Protein AF-A0A3D8GWU2-F1 (afdb_monomer_lite)

Structure (mmCIF, N/CA/C/O backbone):
data_AF-A0A3D8GWU2-F1
#
_entry.id   AF-A0A3D8GWU2-F1
#
loop_
_atom_site.group_PDB
_atom_site.id
_atom_site.type_symbol
_atom_site.label_atom_id
_atom_site.label_alt_id
_atom_site.label_comp_id
_atom_site.label_asym_id
_atom_site.label_entity_id
_atom_site.label_seq_id
_atom_site.pdbx_PDB_ins_code
_atom_site.Cartn_x
_atom_site.Cartn_y
_atom_site.Cartn_z
_atom_site.occupancy
_atom_site.B_iso_or_equiv
_atom_site.auth_seq_id
_atom_site.auth_comp_id
_atom_site.auth_asym_id
_atom_site.auth_atom_id
_atom_site.pdbx_PDB_model_num
ATOM 1 N N . MET A 1 1 ? 9.905 19.200 -26.316 1.00 77.62 1 MET A N 1
ATOM 2 C CA . MET A 1 1 ? 11.322 19.612 -26.208 1.00 77.62 1 MET A CA 1
ATOM 3 C C . MET A 1 1 ? 12.103 18.424 -25.656 1.00 77.62 1 MET A C 1
ATOM 5 O O . MET A 1 1 ? 11.507 17.357 -25.523 1.00 77.62 1 MET A O 1
ATOM 9 N N . SER A 1 2 ? 13.412 18.545 -25.422 1.00 86.75 2 SER A N 1
ATOM 10 C CA . SER A 1 2 ? 14.196 17.391 -24.954 1.00 86.75 2 SER A CA 1
ATOM 11 C C . SER A 1 2 ? 13.926 17.074 -23.483 1.00 86.75 2 SER A C 1
ATOM 13 O O . SER A 1 2 ? 13.485 17.941 -22.719 1.00 86.75 2 SER A O 1
ATOM 15 N N . ILE A 1 3 ? 14.259 15.858 -23.049 1.00 84.75 3 ILE A N 1
ATOM 16 C CA . ILE A 1 3 ? 14.181 15.481 -21.636 1.00 84.75 3 ILE A CA 1
ATOM 17 C C . ILE A 1 3 ? 15.028 16.395 -20.746 1.00 84.75 3 ILE A C 1
ATOM 19 O O . ILE A 1 3 ? 14.628 16.706 -19.631 1.00 84.75 3 ILE A O 1
ATOM 23 N N . ASN A 1 4 ? 16.151 16.914 -21.249 1.00 84.75 4 ASN A N 1
ATOM 24 C CA . ASN A 1 4 ? 17.005 17.845 -20.506 1.00 84.75 4 ASN A CA 1
ATOM 25 C C . ASN A 1 4 ? 16.318 19.188 -20.197 1.00 84.75 4 ASN A C 1
ATOM 27 O O . ASN A 1 4 ? 16.742 19.887 -19.280 1.00 84.75 4 ASN A O 1
ATOM 31 N N . GLU A 1 5 ? 15.291 19.566 -20.962 1.00 88.56 5 GLU A N 1
ATOM 32 C CA . GLU A 1 5 ? 14.595 20.851 -20.827 1.00 88.56 5 GLU A CA 1
ATOM 33 C C . GLU A 1 5 ? 13.257 20.707 -20.092 1.00 88.56 5 GLU A C 1
ATOM 35 O O . GLU A 1 5 ? 12.934 21.526 -19.234 1.00 88.56 5 GLU A O 1
ATOM 40 N N . GLU A 1 6 ? 12.484 19.663 -20.405 1.00 90.88 6 GLU A N 1
ATOM 41 C CA . GLU A 1 6 ? 11.134 19.436 -19.856 1.00 90.88 6 GLU A CA 1
ATOM 42 C C . GLU A 1 6 ? 11.083 18.320 -18.796 1.00 90.88 6 GLU A C 1
ATOM 44 O O . GLU A 1 6 ? 10.042 18.088 -18.175 1.00 90.88 6 GLU A O 1
ATOM 49 N N . GLY A 1 7 ? 12.190 17.610 -18.567 1.00 86.88 7 GLY A N 1
ATOM 50 C CA . GLY A 1 7 ? 12.254 16.474 -17.652 1.00 86.88 7 GLY A CA 1
ATOM 51 C C . GLY A 1 7 ? 11.247 15.381 -18.017 1.00 86.88 7 GLY A C 1
ATOM 52 O O . GLY A 1 7 ? 11.022 15.062 -19.188 1.00 86.88 7 GLY A O 1
ATOM 53 N N . TYR A 1 8 ? 10.584 14.844 -16.991 1.00 86.38 8 TYR A N 1
ATOM 54 C CA . TYR A 1 8 ? 9.542 13.815 -17.116 1.00 86.38 8 TYR A CA 1
ATOM 55 C C . TYR A 1 8 ? 8.281 14.276 -17.867 1.00 86.38 8 TYR A C 1
ATOM 57 O O . TYR A 1 8 ? 7.402 13.455 -18.128 1.00 86.38 8 TYR A O 1
ATOM 65 N N . LEU A 1 9 ? 8.165 15.568 -18.195 1.00 89.88 9 LEU A N 1
ATOM 66 C CA . LEU A 1 9 ? 7.055 16.111 -18.982 1.00 89.88 9 LEU A CA 1
ATOM 67 C C . LEU A 1 9 ? 7.344 16.132 -20.492 1.00 89.88 9 LEU A C 1
ATOM 69 O O . LEU A 1 9 ? 6.453 16.475 -21.265 1.00 89.88 9 LEU A O 1
ATOM 73 N N . SER A 1 10 ? 8.562 15.777 -20.912 1.00 91.06 10 SER A N 1
ATOM 74 C CA . SER A 1 10 ? 8.943 15.718 -22.327 1.00 91.06 10 SER A CA 1
ATOM 75 C C . SER A 1 10 ? 8.244 14.579 -23.081 1.00 91.06 10 SER A C 1
ATOM 77 O O . SER A 1 10 ? 7.886 13.546 -22.513 1.00 91.06 10 SER A O 1
ATOM 79 N N . GLU A 1 11 ? 8.105 14.727 -24.401 1.00 91.81 11 GLU A N 1
ATOM 80 C CA . GLU A 1 11 ? 7.570 13.663 -25.265 1.00 91.81 11 GLU A CA 1
ATOM 81 C C . GLU A 1 11 ? 8.493 12.437 -25.341 1.00 91.81 11 GLU A C 1
ATOM 83 O O . GLU A 1 11 ? 8.004 11.322 -25.523 1.00 91.81 11 GLU A O 1
ATOM 88 N N . GLU A 1 12 ? 9.806 12.628 -25.150 1.00 89.19 12 GLU A N 1
ATOM 89 C CA . GLU A 1 12 ? 10.810 11.552 -25.081 1.00 89.19 12 GLU A CA 1
ATOM 90 C C . GLU A 1 12 ? 10.474 10.536 -23.978 1.00 89.19 12 GLU A C 1
ATOM 92 O O . GLU A 1 12 ? 10.720 9.337 -24.124 1.00 89.19 12 GLU A O 1
ATOM 97 N N . MET A 1 13 ? 9.808 10.990 -22.912 1.00 89.69 13 MET A N 1
ATOM 98 C CA . MET A 1 13 ? 9.379 10.143 -21.805 1.00 89.69 13 MET A CA 1
ATOM 99 C C . MET A 1 13 ? 8.338 9.089 -22.219 1.00 89.69 13 MET A C 1
ATOM 101 O O . MET A 1 13 ? 8.224 8.048 -21.573 1.00 89.69 13 MET A O 1
ATOM 105 N N . ASN A 1 14 ? 7.605 9.308 -23.317 1.00 91.25 14 ASN A N 1
ATOM 106 C CA . ASN A 1 14 ? 6.648 8.327 -23.830 1.00 91.25 14 ASN A CA 1
ATOM 107 C C . ASN A 1 14 ? 7.339 7.087 -24.411 1.00 91.25 14 ASN A C 1
ATOM 109 O O . ASN A 1 14 ? 6.804 5.987 -24.294 1.00 91.25 14 ASN A O 1
ATOM 113 N N . GLU A 1 15 ? 8.500 7.245 -25.052 1.00 90.25 15 GLU A N 1
ATOM 114 C CA . GLU A 1 15 ? 9.244 6.102 -25.601 1.00 90.25 15 GLU A CA 1
ATOM 115 C C . GLU A 1 15 ? 9.880 5.278 -24.484 1.00 90.25 15 GLU A C 1
ATOM 117 O O . GLU A 1 15 ? 9.794 4.053 -24.490 1.00 90.25 15 GLU A O 1
ATOM 122 N N . ILE A 1 16 ? 10.407 5.948 -23.463 1.00 88.56 16 ILE A N 1
ATOM 123 C CA . ILE A 1 16 ? 10.988 5.282 -22.296 1.00 88.56 16 ILE A CA 1
ATOM 124 C C . ILE A 1 16 ? 9.914 4.539 -21.493 1.00 88.56 16 ILE A C 1
ATOM 126 O O . ILE A 1 16 ? 10.130 3.412 -21.054 1.00 88.56 16 ILE A O 1
ATOM 130 N N . GLU A 1 17 ? 8.724 5.125 -21.333 1.00 92.25 17 GLU A N 1
ATOM 131 C CA . GLU A 1 17 ? 7.598 4.420 -20.714 1.00 92.25 17 GLU A CA 1
ATOM 132 C C . GLU A 1 17 ? 7.227 3.150 -21.496 1.00 92.25 17 GLU A C 1
ATOM 134 O O . GLU A 1 17 ? 6.975 2.105 -20.893 1.00 92.25 17 GLU A O 1
ATOM 139 N N . LYS A 1 18 ? 7.234 3.195 -22.835 1.00 93.38 18 LYS A N 1
ATOM 140 C CA . LYS A 1 18 ? 6.994 1.998 -23.658 1.00 93.38 18 LYS A CA 1
ATOM 141 C C . LYS A 1 18 ? 8.070 0.936 -23.450 1.00 93.38 18 LYS A C 1
ATOM 143 O O . LYS A 1 18 ? 7.711 -0.234 -23.367 1.00 93.38 18 LYS A O 1
ATOM 148 N N . GLU A 1 19 ? 9.339 1.326 -23.366 1.00 91.88 19 GLU A N 1
ATOM 149 C CA . GLU A 1 19 ? 10.462 0.415 -23.113 1.00 91.88 19 GLU A CA 1
ATOM 150 C C . GLU A 1 19 ? 10.317 -0.273 -21.750 1.00 91.88 19 GLU A C 1
ATOM 152 O O . GLU A 1 19 ? 10.273 -1.498 -21.685 1.00 91.88 19 GLU A O 1
ATOM 157 N N . ILE A 1 20 ? 10.070 0.490 -20.678 1.00 92.44 20 ILE A N 1
ATOM 158 C CA . ILE A 1 20 ? 9.830 -0.070 -19.337 1.00 92.44 20 ILE A CA 1
ATOM 159 C C . ILE A 1 20 ? 8.662 -1.056 -19.348 1.00 92.44 20 ILE A C 1
ATOM 161 O O . ILE A 1 20 ? 8.763 -2.153 -18.790 1.00 92.44 20 ILE A O 1
ATOM 165 N N . LEU A 1 21 ? 7.542 -0.672 -19.969 1.00 94.25 21 LEU A N 1
ATOM 166 C CA . LEU A 1 21 ? 6.359 -1.524 -20.077 1.00 94.25 21 LEU A CA 1
ATOM 167 C C . LEU A 1 21 ? 6.633 -2.787 -20.901 1.00 94.25 21 LEU A C 1
ATOM 169 O O . LEU A 1 21 ? 6.047 -3.828 -20.607 1.00 94.25 21 LEU A O 1
ATOM 173 N N . HIS A 1 22 ? 7.479 -2.698 -21.927 1.00 94.38 22 HIS A N 1
ATOM 174 C CA . HIS A 1 22 ? 7.865 -3.826 -22.765 1.00 94.38 22 HIS A CA 1
ATOM 175 C C . HIS A 1 22 ? 8.753 -4.806 -21.998 1.00 94.38 22 HIS A C 1
ATOM 177 O O . HIS A 1 22 ? 8.413 -5.985 -21.896 1.00 94.38 22 HIS A O 1
ATOM 183 N N . ASP A 1 23 ? 9.826 -4.312 -21.387 1.00 92.62 23 ASP A N 1
ATOM 184 C CA . ASP A 1 23 ? 10.815 -5.133 -20.686 1.00 92.62 23 ASP A CA 1
ATOM 185 C C . ASP A 1 23 ? 10.216 -5.816 -19.451 1.00 92.62 23 ASP A C 1
ATOM 187 O O . ASP A 1 23 ? 10.541 -6.956 -19.122 1.00 92.62 23 ASP A O 1
ATOM 191 N N . ASN A 1 24 ? 9.250 -5.155 -18.807 1.00 93.38 24 ASN A N 1
ATOM 192 C CA . ASN A 1 24 ? 8.595 -5.627 -17.588 1.00 93.38 24 ASN A CA 1
ATOM 193 C C . ASN A 1 24 ? 7.150 -6.083 -17.835 1.00 93.38 24 ASN A C 1
ATOM 195 O O . ASN A 1 24 ? 6.328 -6.106 -16.911 1.00 93.38 24 ASN A O 1
ATOM 199 N N . TYR A 1 25 ? 6.823 -6.452 -19.079 1.00 95.88 25 TYR A N 1
ATOM 200 C CA . TYR A 1 25 ? 5.454 -6.727 -19.527 1.00 95.88 25 TYR A CA 1
ATOM 201 C C . TYR A 1 25 ? 4.693 -7.679 -18.596 1.00 95.88 25 TYR A C 1
ATOM 203 O O . TYR A 1 25 ? 3.518 -7.444 -18.320 1.00 95.88 25 TYR A O 1
ATOM 211 N N . LYS A 1 26 ? 5.350 -8.728 -18.083 1.00 96.69 26 LYS A N 1
ATOM 212 C CA . LYS A 1 26 ? 4.707 -9.745 -17.236 1.00 96.69 26 LYS A CA 1
ATOM 213 C C . LYS A 1 26 ? 4.132 -9.127 -15.958 1.00 96.69 26 LYS A C 1
ATOM 215 O O . LYS A 1 26 ? 2.953 -9.309 -15.666 1.00 96.69 26 LYS A O 1
ATOM 220 N N . TYR A 1 27 ? 4.921 -8.311 -15.257 1.00 97.00 27 TYR A N 1
ATOM 221 C CA . TYR A 1 27 ? 4.485 -7.606 -14.051 1.00 97.00 27 TYR A CA 1
ATOM 222 C C . TYR A 1 27 ? 3.345 -6.625 -14.344 1.00 97.00 27 TYR A C 1
ATOM 224 O O . TYR A 1 27 ? 2.321 -6.626 -13.658 1.00 97.00 27 TYR A O 1
ATOM 232 N N . PHE A 1 28 ? 3.482 -5.814 -15.395 1.00 97.88 28 PHE A N 1
ATOM 233 C CA . PHE A 1 28 ? 2.455 -4.839 -15.768 1.00 97.88 28 PHE A CA 1
ATOM 234 C C . PHE A 1 28 ? 1.162 -5.493 -16.281 1.00 97.88 28 PHE A C 1
ATOM 236 O O . PHE A 1 28 ? 0.076 -4.942 -16.090 1.00 97.88 28 PHE A O 1
ATOM 243 N N . ASN A 1 29 ? 1.242 -6.678 -16.888 1.00 98.19 29 ASN A N 1
ATOM 244 C CA . ASN A 1 29 ? 0.077 -7.449 -17.310 1.00 98.19 29 ASN A CA 1
ATOM 245 C C . ASN A 1 29 ? -0.732 -7.960 -16.108 1.00 98.19 29 ASN A C 1
ATOM 247 O O . ASN A 1 29 ? -1.948 -7.751 -16.058 1.00 98.19 29 ASN A O 1
ATOM 251 N N . ILE A 1 30 ? -0.062 -8.552 -15.111 1.00 98.44 30 ILE A N 1
ATOM 252 C CA . ILE A 1 30 ? -0.693 -8.948 -13.840 1.00 98.44 30 ILE A CA 1
ATOM 253 C C . ILE A 1 30 ? -1.305 -7.712 -13.167 1.00 98.44 30 ILE A C 1
ATOM 255 O O . ILE A 1 30 ? -2.470 -7.741 -12.766 1.00 98.44 30 ILE A O 1
ATOM 259 N N . ALA A 1 31 ? -0.573 -6.591 -13.133 1.00 98.50 31 ALA A N 1
ATOM 260 C CA . ALA A 1 31 ? -1.052 -5.341 -12.551 1.00 98.50 31 ALA A CA 1
ATOM 261 C C . ALA A 1 31 ? -2.363 -4.859 -13.190 1.00 98.50 31 ALA A C 1
ATOM 263 O O . ALA A 1 31 ? -3.319 -4.530 -12.489 1.00 98.50 31 ALA A O 1
ATOM 264 N N . ARG A 1 32 ? -2.453 -4.858 -14.525 1.00 98.50 32 ARG A N 1
ATOM 265 C CA . ARG A 1 32 ? -3.675 -4.451 -15.237 1.00 98.50 32 ARG A CA 1
ATOM 266 C C . ARG A 1 32 ? -4.858 -5.356 -14.910 1.00 98.50 32 ARG A C 1
ATOM 268 O O . ARG A 1 32 ? -5.958 -4.853 -14.688 1.00 98.50 32 ARG A O 1
ATOM 275 N N . ARG A 1 33 ? -4.641 -6.672 -14.851 1.00 98.38 33 ARG A N 1
ATOM 276 C CA . ARG A 1 33 ? -5.685 -7.649 -14.501 1.00 98.38 33 ARG A CA 1
ATOM 277 C C . ARG A 1 33 ? -6.173 -7.460 -13.065 1.00 98.38 33 ARG A C 1
ATOM 279 O O . ARG A 1 33 ? -7.382 -7.408 -12.850 1.00 98.38 33 ARG A O 1
ATOM 286 N N . LEU A 1 34 ? -5.258 -7.270 -12.112 1.00 98.06 34 LEU A N 1
ATOM 287 C CA . LEU A 1 34 ? -5.598 -6.950 -10.721 1.00 98.06 34 LEU A CA 1
ATOM 288 C C . LEU A 1 34 ? -6.326 -5.613 -10.597 1.00 98.06 34 LEU A C 1
ATOM 290 O O . LEU A 1 34 ? -7.276 -5.515 -9.828 1.00 98.06 34 LEU A O 1
ATOM 294 N N . ASN A 1 35 ? -5.944 -4.602 -11.379 1.00 98.19 35 ASN A N 1
ATOM 295 C CA . ASN A 1 35 ? -6.627 -3.311 -11.361 1.00 98.19 35 ASN A CA 1
ATOM 296 C C . ASN A 1 35 ? -8.083 -3.431 -11.832 1.00 98.19 35 ASN A C 1
ATOM 298 O O . ASN A 1 35 ? -8.994 -2.909 -11.189 1.00 98.19 35 ASN A O 1
ATOM 302 N N . ILE A 1 36 ? -8.313 -4.157 -12.932 1.00 98.06 36 ILE A N 1
ATOM 303 C CA . ILE A 1 36 ? -9.664 -4.441 -13.436 1.00 98.06 36 ILE A CA 1
ATOM 304 C C . ILE A 1 36 ? -10.470 -5.194 -12.375 1.00 98.06 36 ILE A C 1
ATOM 306 O O . ILE A 1 36 ? -11.603 -4.809 -12.081 1.00 98.06 36 ILE A O 1
ATOM 310 N N . LEU A 1 37 ? -9.880 -6.231 -11.771 1.00 97.62 37 LEU A N 1
ATOM 311 C CA . LEU A 1 37 ? -10.523 -7.005 -10.717 1.00 97.62 37 LEU A CA 1
ATOM 312 C C . LEU A 1 37 ? -10.889 -6.117 -9.523 1.00 97.62 37 LEU A C 1
ATOM 314 O O . LEU A 1 37 ? -12.069 -6.021 -9.194 1.00 97.62 37 LEU A O 1
ATOM 318 N N . GLY A 1 38 ? -9.932 -5.404 -8.932 1.00 97.12 38 GLY A N 1
ATOM 319 C CA . GLY A 1 38 ? -10.167 -4.568 -7.755 1.00 97.12 38 GLY A CA 1
ATOM 320 C C . GLY A 1 38 ? -11.201 -3.466 -7.992 1.00 97.12 38 GLY A C 1
ATOM 321 O O . GLY A 1 38 ? -12.093 -3.248 -7.168 1.00 97.12 38 GLY A O 1
ATOM 322 N N . HIS A 1 39 ? -11.176 -2.823 -9.163 1.00 96.69 39 HIS A N 1
ATOM 323 C CA . HIS A 1 39 ? -12.209 -1.854 -9.534 1.00 96.69 39 HIS A CA 1
ATOM 324 C C . HIS A 1 39 ? -13.570 -2.474 -9.854 1.00 96.69 39 HIS A C 1
ATOM 326 O O . HIS A 1 39 ? -14.574 -1.770 -9.746 1.00 96.69 39 HI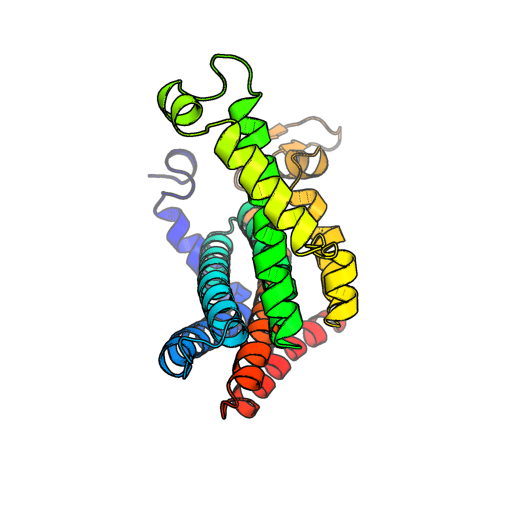S A O 1
ATOM 332 N N . SER A 1 40 ? -13.635 -3.750 -10.226 1.00 96.75 40 SER A N 1
ATOM 333 C CA . SER A 1 40 ? -14.910 -4.461 -10.334 1.00 96.75 40 SER A CA 1
ATOM 334 C C . SER A 1 40 ? -15.463 -4.837 -8.955 1.00 96.75 40 SER A C 1
ATOM 336 O O . SER A 1 40 ? -16.663 -4.695 -8.724 1.00 96.75 40 SER A O 1
ATOM 338 N N . LEU A 1 41 ? -14.594 -5.233 -8.015 1.00 95.56 41 LEU A N 1
ATOM 339 C CA . LEU A 1 41 ? -14.978 -5.683 -6.676 1.00 95.56 41 LEU A CA 1
ATOM 340 C C . LEU A 1 41 ? -15.619 -4.573 -5.848 1.00 95.56 41 LEU A C 1
ATOM 342 O O . LEU A 1 41 ? -16.624 -4.837 -5.199 1.00 95.56 41 LEU A O 1
ATOM 346 N N . LYS A 1 42 ? -15.133 -3.324 -5.924 1.00 91.25 42 LYS A N 1
ATOM 347 C CA . LYS A 1 42 ? -15.718 -2.198 -5.159 1.00 91.25 42 LYS A CA 1
ATOM 348 C C . LYS A 1 42 ? -17.219 -1.981 -5.408 1.00 91.25 42 LYS A C 1
ATOM 350 O O . LYS A 1 42 ? -17.894 -1.428 -4.551 1.00 91.25 42 LYS A O 1
ATOM 355 N N . PHE A 1 43 ? -17.740 -2.399 -6.566 1.00 93.31 43 PHE A N 1
ATOM 356 C CA . PHE A 1 43 ? -19.169 -2.312 -6.899 1.00 93.31 43 PHE A CA 1
ATOM 357 C C . PHE A 1 43 ? -19.970 -3.553 -6.485 1.00 93.31 43 PHE A C 1
ATOM 359 O O . PHE A 1 43 ? -21.192 -3.559 -6.605 1.00 93.31 43 PHE A O 1
ATOM 366 N N . LYS A 1 44 ? -19.286 -4.607 -6.036 1.00 95.88 44 LYS A N 1
ATOM 367 C CA . LYS A 1 44 ? -19.865 -5.877 -5.590 1.00 95.88 44 LYS A CA 1
ATOM 368 C C . LYS A 1 44 ? -19.872 -6.031 -4.069 1.00 95.88 44 LYS A C 1
ATOM 370 O O . LYS A 1 44 ? -20.474 -6.977 -3.579 1.00 95.88 44 LYS A O 1
ATOM 375 N N . LEU A 1 45 ? -19.222 -5.124 -3.336 1.00 95.94 45 LEU A N 1
ATOM 376 C CA . LEU A 1 45 ? -19.215 -5.141 -1.874 1.00 95.94 45 LEU A CA 1
ATOM 377 C C . LEU A 1 45 ? -20.617 -4.799 -1.355 1.00 95.94 45 LEU A C 1
ATOM 379 O O . LEU A 1 45 ? -21.102 -3.683 -1.555 1.00 95.94 45 LEU A O 1
ATOM 383 N N . ASN A 1 46 ? -21.263 -5.752 -0.688 1.00 96.38 46 ASN A N 1
ATOM 384 C CA . ASN A 1 46 ? -22.524 -5.516 0.006 1.00 96.38 46 ASN A CA 1
ATOM 385 C C . ASN A 1 46 ? -22.237 -4.951 1.405 1.00 96.38 46 ASN A C 1
ATOM 387 O O . ASN A 1 46 ? -22.135 -5.709 2.358 1.00 96.38 46 ASN A O 1
ATOM 391 N N . ILE A 1 47 ? -22.048 -3.631 1.497 1.00 97.38 47 ILE A N 1
ATOM 392 C CA . ILE A 1 47 ? -21.652 -2.951 2.740 1.00 97.38 47 ILE A CA 1
ATOM 393 C C . ILE A 1 47 ? -22.888 -2.583 3.569 1.00 97.38 47 ILE A C 1
ATOM 395 O O . ILE A 1 47 ? -23.714 -1.760 3.158 1.00 97.38 47 ILE A O 1
ATOM 399 N N . HIS A 1 48 ? -22.977 -3.125 4.775 1.00 97.69 48 HIS A N 1
ATOM 400 C CA . HIS A 1 48 ? -23.984 -2.801 5.768 1.00 97.69 48 HIS A CA 1
ATOM 401 C C . HIS A 1 48 ? -23.634 -1.485 6.475 1.00 97.69 48 HIS A C 1
ATOM 403 O O . HIS A 1 48 ? -22.563 -1.306 7.046 1.00 97.69 48 HIS A O 1
ATOM 409 N N . GLN A 1 49 ? -24.577 -0.539 6.488 1.00 94.81 49 GLN A N 1
ATOM 410 C CA . GLN A 1 49 ? -24.351 0.835 6.973 1.00 94.81 49 GLN A CA 1
ATOM 411 C C . GLN A 1 49 ? -23.987 0.950 8.462 1.00 94.81 49 GLN A C 1
ATOM 413 O O . GLN A 1 49 ? -23.542 2.007 8.902 1.00 94.81 49 GLN A O 1
ATOM 418 N N . GLN A 1 50 ? -24.226 -0.101 9.243 1.00 95.06 50 GLN A N 1
ATOM 419 C CA . GLN A 1 50 ? -23.928 -0.148 10.676 1.00 95.06 50 GLN A CA 1
ATOM 420 C C . GLN A 1 50 ? -22.755 -1.076 10.994 1.00 95.06 50 GLN A C 1
ATOM 422 O O . GLN A 1 50 ? -22.390 -1.208 12.159 1.00 95.06 50 GLN A O 1
ATOM 427 N N . ASP A 1 51 ? -22.158 -1.696 9.975 1.00 97.19 51 ASP A N 1
ATOM 428 C CA . ASP A 1 51 ? -21.005 -2.556 10.155 1.00 97.19 51 ASP A CA 1
ATOM 429 C C . ASP A 1 51 ? -19.718 -1.742 9.980 1.00 97.19 51 ASP A C 1
ATOM 431 O O . ASP A 1 51 ? -19.260 -1.436 8.874 1.00 97.19 51 ASP A O 1
ATOM 435 N N . ALA A 1 52 ? -19.130 -1.358 11.113 1.00 95.44 52 ALA A N 1
ATOM 436 C CA . ALA A 1 52 ? -17.875 -0.625 11.128 1.00 95.44 52 ALA A CA 1
ATOM 437 C C . ALA A 1 52 ? -16.736 -1.406 10.454 1.00 95.44 52 ALA A C 1
ATOM 439 O O . ALA A 1 52 ? -15.856 -0.781 9.862 1.00 95.44 52 ALA A O 1
ATOM 440 N N . GLN A 1 53 ? -16.730 -2.739 10.515 1.00 98.31 53 GLN A N 1
ATOM 441 C CA . GLN A 1 53 ? -15.695 -3.566 9.906 1.00 98.31 53 GLN A CA 1
ATOM 442 C C . GLN A 1 53 ? -15.757 -3.479 8.385 1.00 98.31 53 GLN A C 1
ATOM 444 O O . GLN A 1 53 ? -14.764 -3.104 7.756 1.00 98.31 53 GLN A O 1
ATOM 449 N N . GLU A 1 54 ? -16.929 -3.729 7.806 1.00 98.25 54 GLU A N 1
ATOM 450 C CA . GLU A 1 54 ? -17.135 -3.685 6.358 1.00 98.25 54 GLU A CA 1
ATOM 451 C C . GLU A 1 54 ? -16.862 -2.291 5.784 1.00 98.25 54 GLU A C 1
ATOM 453 O O . GLU A 1 54 ? -16.138 -2.153 4.793 1.00 98.25 54 GLU A O 1
ATOM 458 N N . ILE A 1 55 ? -17.375 -1.237 6.432 1.00 98.00 55 ILE A N 1
ATOM 459 C CA . ILE A 1 55 ? -17.163 0.154 6.004 1.00 98.00 55 ILE A CA 1
ATOM 460 C C . ILE A 1 55 ? -15.669 0.494 6.000 1.00 98.00 55 ILE A C 1
ATOM 462 O O . ILE A 1 55 ? -15.159 1.090 5.044 1.00 98.00 55 ILE A O 1
ATOM 466 N N . THR A 1 56 ? -14.947 0.108 7.055 1.00 97.81 56 THR A N 1
ATOM 467 C CA . THR A 1 56 ? -13.511 0.398 7.185 1.00 97.81 56 THR A CA 1
ATOM 468 C C . THR A 1 56 ? -12.700 -0.368 6.161 1.00 97.81 56 THR A C 1
ATOM 470 O O . THR A 1 56 ? -11.860 0.226 5.483 1.00 97.81 56 THR A O 1
ATOM 473 N N . ALA A 1 57 ? -12.955 -1.669 6.029 1.00 98.44 57 ALA A N 1
ATOM 474 C CA . ALA A 1 57 ? -12.248 -2.530 5.097 1.00 98.44 57 ALA A CA 1
ATOM 475 C C . ALA A 1 57 ? -12.453 -2.059 3.652 1.00 98.44 57 ALA A C 1
ATOM 477 O O . ALA A 1 57 ? -11.477 -1.849 2.932 1.00 98.44 57 ALA A O 1
ATOM 478 N N . ALA A 1 58 ? -13.697 -1.777 3.250 1.00 98.25 58 ALA A N 1
ATOM 479 C CA . ALA A 1 58 ? -14.004 -1.262 1.920 1.00 98.25 58 ALA A CA 1
ATOM 480 C C . ALA A 1 58 ? -13.319 0.088 1.644 1.00 98.25 58 ALA A C 1
ATOM 482 O O . ALA A 1 58 ? -12.735 0.287 0.576 1.00 98.25 58 ALA A O 1
ATOM 483 N N . THR A 1 59 ? -13.328 1.006 2.615 1.00 97.75 59 THR A N 1
ATOM 484 C CA . THR A 1 59 ? -12.695 2.328 2.468 1.00 97.75 59 THR A CA 1
ATOM 485 C C . THR A 1 59 ? -11.171 2.218 2.359 1.00 97.75 59 THR A C 1
ATOM 487 O O . THR A 1 59 ? -10.562 2.834 1.479 1.00 97.75 59 THR A O 1
ATOM 490 N N . LEU A 1 60 ? -10.543 1.395 3.207 1.00 98.06 60 LEU A N 1
ATOM 491 C CA . LEU A 1 60 ? -9.109 1.106 3.127 1.00 98.06 60 LEU A CA 1
ATOM 492 C C . LEU A 1 60 ? -8.750 0.459 1.789 1.00 98.06 60 LEU A C 1
ATOM 494 O O . LEU A 1 60 ? -7.747 0.839 1.187 1.00 98.06 60 LEU A O 1
ATOM 498 N N . TYR A 1 61 ? -9.578 -0.462 1.294 1.00 98.50 61 TYR A N 1
ATOM 499 C CA . TYR A 1 61 ? -9.360 -1.118 0.009 1.00 98.50 61 TYR A CA 1
ATOM 500 C C . TYR A 1 61 ? -9.414 -0.141 -1.167 1.00 98.50 61 TYR A C 1
ATOM 502 O O . TYR A 1 61 ? -8.522 -0.147 -2.011 1.00 98.50 61 TYR A O 1
ATOM 510 N N . VAL A 1 62 ? -10.391 0.769 -1.201 1.00 98.19 62 VAL A N 1
ATOM 511 C CA . VAL A 1 62 ? -10.441 1.818 -2.233 1.00 98.19 62 VAL A CA 1
ATOM 512 C C . VAL A 1 62 ? -9.188 2.701 -2.184 1.00 98.19 62 VAL A C 1
ATOM 514 O O . VAL A 1 62 ? -8.601 2.983 -3.229 1.00 98.19 62 VAL A O 1
ATOM 517 N N . SER A 1 63 ? -8.722 3.076 -0.988 1.00 98.06 63 SER A N 1
ATOM 518 C CA . SER A 1 63 ? -7.478 3.846 -0.837 1.00 98.06 63 SER A CA 1
ATOM 519 C C . SER A 1 63 ? -6.222 3.056 -1.239 1.00 98.06 63 SER A C 1
ATOM 521 O O . SER A 1 63 ? -5.251 3.638 -1.727 1.00 98.06 63 SER A O 1
ATOM 523 N N . LEU A 1 64 ? -6.219 1.732 -1.055 1.00 98.25 64 LEU A N 1
ATOM 524 C CA . LEU A 1 64 ? -5.157 0.844 -1.536 1.00 98.25 64 LEU A CA 1
ATOM 525 C C . LEU A 1 64 ? -5.123 0.792 -3.067 1.00 98.25 64 LEU A C 1
ATOM 527 O O . LEU A 1 64 ? -4.038 0.878 -3.637 1.00 98.25 64 LEU A O 1
ATOM 531 N N . LEU A 1 65 ? -6.281 0.729 -3.736 1.00 98.12 65 LEU A N 1
ATOM 532 C CA . LEU A 1 65 ? -6.362 0.771 -5.203 1.00 98.12 65 LEU A CA 1
ATOM 533 C C . LEU A 1 65 ? -5.815 2.086 -5.775 1.00 98.12 65 LEU A C 1
ATOM 535 O O . LEU A 1 65 ? -5.169 2.087 -6.820 1.00 98.12 65 LEU A O 1
ATOM 539 N N . GLU A 1 66 ? -6.030 3.211 -5.094 1.00 98.06 66 GLU A N 1
ATOM 540 C CA . GLU A 1 66 ? -5.452 4.499 -5.492 1.00 98.06 66 GLU A CA 1
ATOM 541 C C . GLU A 1 66 ? -3.919 4.502 -5.381 1.00 98.06 66 GLU A C 1
ATOM 543 O O . GLU A 1 66 ? -3.221 4.892 -6.321 1.00 98.06 66 GLU A O 1
ATOM 548 N N . SER A 1 67 ? -3.376 4.015 -4.260 1.00 98.12 67 SER A N 1
ATOM 549 C CA . SER A 1 67 ? -1.927 3.866 -4.087 1.00 98.12 67 SER A CA 1
ATOM 550 C C . SER A 1 67 ? -1.326 2.892 -5.103 1.00 98.12 67 SER A C 1
ATOM 552 O O . SER A 1 67 ? -0.280 3.187 -5.674 1.00 98.12 67 SER A O 1
ATOM 554 N N . PHE A 1 68 ? -2.004 1.780 -5.386 1.00 98.50 68 PHE A N 1
ATOM 555 C CA . PHE A 1 68 ? -1.600 0.817 -6.407 1.00 98.50 68 PHE A CA 1
ATOM 556 C C . PHE A 1 68 ? -1.522 1.446 -7.803 1.00 98.50 68 PHE A C 1
ATOM 558 O O . PHE A 1 68 ? -0.492 1.335 -8.466 1.00 98.50 68 PHE A O 1
ATOM 565 N N . ASN A 1 69 ? -2.566 2.163 -8.225 1.00 98.50 69 ASN A N 1
ATOM 566 C CA . ASN A 1 69 ? -2.574 2.868 -9.508 1.00 98.50 69 ASN A CA 1
ATOM 567 C C . ASN A 1 69 ? -1.471 3.931 -9.589 1.00 98.50 69 ASN A C 1
ATOM 569 O O . ASN A 1 69 ? -0.830 4.087 -10.625 1.00 98.50 69 ASN A O 1
ATOM 573 N N . SER A 1 70 ? -1.212 4.630 -8.485 1.00 98.56 70 SER A N 1
ATOM 574 C CA . SER A 1 70 ? -0.152 5.638 -8.420 1.00 98.56 70 SER A CA 1
ATOM 575 C C . SER A 1 70 ? 1.234 5.006 -8.570 1.00 98.56 70 SER A C 1
ATOM 577 O O . SER A 1 70 ? 2.049 5.498 -9.345 1.00 98.56 70 SER A O 1
ATOM 579 N N . ILE A 1 71 ? 1.488 3.881 -7.891 1.00 98.00 71 ILE A N 1
ATOM 580 C CA . ILE A 1 71 ? 2.738 3.122 -8.036 1.00 98.00 71 ILE A CA 1
ATOM 581 C C . ILE A 1 71 ? 2.893 2.619 -9.472 1.00 98.00 71 ILE A C 1
ATOM 583 O O . ILE A 1 71 ? 3.951 2.820 -10.056 1.00 98.00 71 ILE A O 1
ATOM 587 N N . TYR A 1 72 ? 1.840 2.054 -10.075 1.00 98.06 72 TYR A N 1
ATOM 588 C CA . TYR A 1 72 ? 1.860 1.630 -11.479 1.00 98.06 72 TYR A CA 1
ATOM 589 C C . TYR A 1 72 ? 2.321 2.768 -12.405 1.00 98.06 72 TYR A C 1
ATOM 591 O O . TYR A 1 72 ? 3.204 2.554 -13.233 1.00 98.06 72 TYR A O 1
ATOM 599 N N . ILE A 1 73 ? 1.753 3.972 -12.254 1.00 97.25 73 ILE A N 1
ATOM 600 C CA . ILE A 1 73 ? 2.066 5.137 -13.101 1.00 97.25 73 ILE A CA 1
ATOM 601 C C . ILE A 1 73 ? 3.499 5.626 -12.868 1.00 97.25 73 ILE A C 1
ATOM 603 O O . ILE A 1 73 ? 4.221 5.920 -13.817 1.00 97.25 73 ILE A O 1
ATOM 607 N N . LEU A 1 74 ? 3.926 5.732 -11.609 1.00 95.31 74 LEU A N 1
ATOM 608 C CA . LEU A 1 74 ? 5.283 6.173 -11.288 1.00 95.31 74 LEU A CA 1
ATOM 609 C C . LEU A 1 74 ? 6.314 5.177 -11.818 1.00 95.31 74 LEU A C 1
ATOM 611 O O . LEU A 1 74 ? 7.286 5.570 -12.457 1.00 95.31 74 LEU A O 1
ATOM 615 N N . THR A 1 75 ? 6.078 3.884 -11.613 1.00 94.25 75 THR A N 1
ATOM 616 C CA . THR A 1 75 ? 6.980 2.834 -12.073 1.00 94.25 75 THR A CA 1
ATOM 617 C C . THR A 1 75 ? 7.005 2.725 -13.598 1.00 94.25 75 THR A C 1
ATOM 619 O O . THR A 1 75 ? 8.093 2.557 -14.142 1.00 94.25 75 THR A O 1
ATOM 622 N N . SER A 1 76 ? 5.879 2.898 -14.309 1.00 93.94 76 SER A N 1
ATOM 623 C CA . SER A 1 76 ? 5.881 2.924 -15.786 1.00 93.94 76 SER A CA 1
ATOM 624 C C . SER A 1 76 ? 6.686 4.095 -16.347 1.00 93.94 76 SER A C 1
ATOM 626 O O . SER A 1 76 ? 7.258 3.988 -17.425 1.00 93.94 76 SER A O 1
ATOM 628 N N . LYS A 1 77 ? 6.796 5.189 -15.587 1.00 91.50 77 LYS A N 1
ATOM 629 C CA . LYS A 1 77 ? 7.623 6.357 -15.913 1.00 91.50 77 LYS A CA 1
ATOM 630 C C . LYS A 1 77 ? 9.031 6.307 -15.313 1.00 91.50 77 LYS A C 1
ATOM 632 O O . LYS A 1 77 ? 9.746 7.298 -15.388 1.00 91.50 77 LYS A O 1
ATOM 637 N N . GLY A 1 78 ? 9.430 5.194 -14.693 1.00 89.06 78 GLY A N 1
ATOM 638 C CA . GLY A 1 78 ? 10.743 5.017 -14.058 1.00 89.06 78 GLY A CA 1
ATOM 639 C C . GLY A 1 78 ? 11.002 5.876 -12.815 1.00 89.06 78 GLY A C 1
ATOM 640 O O . GLY A 1 78 ? 12.141 5.965 -12.358 1.00 89.06 78 GLY A O 1
ATOM 641 N N . LEU A 1 79 ? 9.963 6.461 -12.215 1.00 90.31 79 LEU A N 1
ATOM 642 C CA . LEU A 1 79 ? 10.022 7.224 -10.963 1.00 90.31 79 LEU A CA 1
ATOM 643 C C . LEU A 1 79 ? 10.077 6.280 -9.746 1.00 90.31 79 LEU A C 1
ATOM 645 O O . LEU A 1 79 ? 9.186 6.244 -8.898 1.00 90.31 79 LEU A O 1
ATOM 649 N N . ILE A 1 80 ? 11.136 5.471 -9.674 1.00 88.69 80 ILE A N 1
ATOM 650 C CA . ILE A 1 80 ? 11.274 4.365 -8.714 1.00 88.69 80 ILE A CA 1
ATOM 651 C C . ILE A 1 80 ? 11.372 4.839 -7.263 1.00 88.69 80 ILE A C 1
ATOM 653 O O . ILE A 1 80 ? 10.832 4.189 -6.367 1.00 88.69 80 ILE A O 1
ATOM 657 N N . VAL A 1 81 ? 12.047 5.960 -7.003 1.00 86.62 81 VAL A N 1
ATOM 658 C CA . VAL A 1 81 ? 12.175 6.500 -5.639 1.00 86.62 81 VAL A CA 1
ATOM 659 C C . VAL A 1 81 ? 10.796 6.869 -5.087 1.00 86.62 81 VAL A C 1
ATOM 661 O O . VAL A 1 81 ? 10.425 6.401 -4.010 1.00 86.62 81 VAL A O 1
ATOM 664 N N . ASP A 1 82 ? 10.006 7.618 -5.857 1.00 89.94 82 ASP A N 1
ATOM 665 C CA . ASP A 1 82 ? 8.652 8.020 -5.467 1.00 89.94 82 ASP A CA 1
ATOM 666 C C . ASP A 1 82 ? 7.706 6.816 -5.369 1.00 89.94 82 ASP A C 1
ATOM 668 O O . ASP A 1 82 ? 6.915 6.709 -4.428 1.00 89.94 82 ASP A O 1
ATOM 672 N N . ALA A 1 83 ? 7.839 5.849 -6.282 1.00 93.38 83 ALA A N 1
ATOM 673 C CA . ALA A 1 83 ? 7.090 4.599 -6.223 1.00 93.38 83 ALA A CA 1
ATOM 674 C C . ALA A 1 83 ? 7.380 3.808 -4.931 1.00 93.38 83 ALA A C 1
ATOM 676 O O . ALA A 1 83 ? 6.452 3.305 -4.301 1.00 93.38 83 ALA A O 1
ATOM 677 N N . ASN A 1 84 ? 8.639 3.744 -4.478 1.00 91.00 84 ASN A N 1
ATOM 678 C CA . ASN A 1 84 ? 9.011 3.088 -3.217 1.00 91.00 84 ASN A CA 1
ATOM 679 C C . ASN A 1 84 ? 8.422 3.796 -1.986 1.00 91.00 84 ASN A C 1
ATOM 681 O O . ASN A 1 84 ? 7.996 3.141 -1.030 1.00 91.00 84 ASN A O 1
ATOM 685 N N . ILE A 1 85 ? 8.355 5.130 -2.000 1.00 91.06 85 ILE A N 1
ATOM 686 C CA . ILE A 1 85 ? 7.710 5.895 -0.925 1.00 91.06 85 ILE A CA 1
ATOM 687 C C . ILE A 1 85 ? 6.224 5.516 -0.832 1.00 91.06 85 ILE A C 1
ATOM 689 O O . ILE A 1 85 ? 5.728 5.209 0.257 1.00 91.06 85 ILE A O 1
ATOM 693 N N . LEU A 1 86 ? 5.522 5.456 -1.969 1.00 95.19 86 LEU A N 1
ATOM 694 C CA . LEU A 1 86 ? 4.123 5.022 -2.003 1.00 95.19 86 LEU A CA 1
ATOM 695 C C . LEU A 1 86 ? 3.948 3.542 -1.648 1.00 95.19 86 LEU A C 1
ATOM 697 O O . LEU A 1 86 ? 2.984 3.200 -0.965 1.00 95.19 86 LEU A O 1
ATOM 701 N N . LEU A 1 87 ? 4.881 2.673 -2.037 1.00 94.56 87 LEU A N 1
ATOM 702 C CA . LEU A 1 87 ? 4.870 1.251 -1.687 1.00 94.56 87 LEU A CA 1
ATOM 703 C C . LEU A 1 87 ? 4.912 1.039 -0.167 1.00 94.56 87 LEU A C 1
ATOM 705 O O . LEU A 1 87 ? 4.208 0.172 0.353 1.00 94.56 87 LEU A O 1
ATOM 709 N N . ARG A 1 88 ? 5.655 1.867 0.580 1.00 93.12 88 ARG A N 1
ATOM 710 C CA . ARG A 1 88 ? 5.607 1.832 2.052 1.00 93.12 88 ARG A CA 1
ATOM 711 C C . ARG A 1 88 ? 4.211 2.167 2.570 1.00 93.12 88 ARG A C 1
ATOM 713 O O . ARG A 1 88 ? 3.701 1.465 3.439 1.00 93.12 88 ARG A O 1
ATOM 720 N N . SER A 1 89 ? 3.582 3.206 2.023 1.00 94.19 89 SER A N 1
ATOM 721 C CA . SER A 1 89 ? 2.205 3.555 2.387 1.00 94.19 89 SER A CA 1
ATOM 722 C C . SER A 1 89 ? 1.230 2.414 2.061 1.00 94.19 89 SER A C 1
ATOM 724 O O . SER A 1 89 ? 0.386 2.074 2.889 1.00 94.19 89 SER A O 1
ATOM 726 N N . LEU A 1 90 ? 1.388 1.763 0.902 1.00 96.62 90 LEU A N 1
ATOM 727 C CA . LEU A 1 90 ? 0.595 0.600 0.494 1.00 96.62 90 LEU A CA 1
ATOM 728 C C . LEU A 1 90 ? 0.743 -0.568 1.486 1.00 96.62 90 LEU A C 1
ATOM 730 O O . LEU A 1 90 ? -0.262 -1.139 1.907 1.00 96.62 90 LEU A O 1
ATOM 734 N N . LEU A 1 91 ? 1.969 -0.891 1.911 1.00 95.94 91 LEU A N 1
ATOM 735 C CA . LEU A 1 91 ? 2.242 -1.917 2.926 1.00 95.94 91 LEU A CA 1
ATOM 736 C C . LEU A 1 91 ? 1.521 -1.604 4.240 1.00 95.94 91 LEU A C 1
ATOM 738 O O . LEU A 1 91 ? 0.804 -2.443 4.778 1.00 95.94 91 LEU A O 1
ATOM 742 N N . GLU A 1 92 ? 1.676 -0.382 4.741 1.00 95.56 92 GLU A N 1
ATOM 743 C CA . GLU A 1 92 ? 1.073 0.056 5.999 1.00 95.56 92 GLU A CA 1
ATOM 744 C C . GLU A 1 92 ? -0.462 0.013 5.962 1.00 95.56 92 GLU A C 1
ATOM 746 O O . GLU A 1 92 ? -1.097 -0.413 6.934 1.00 95.56 92 GLU A O 1
ATOM 751 N N . LYS A 1 93 ? -1.067 0.399 4.835 1.00 97.44 93 LYS A N 1
ATOM 752 C CA . LYS A 1 93 ? -2.511 0.270 4.601 1.00 97.44 93 LYS A CA 1
ATOM 753 C C . LYS A 1 93 ? -2.950 -1.194 4.500 1.00 97.44 93 LYS A C 1
ATOM 755 O O . LYS A 1 93 ? -3.994 -1.537 5.042 1.00 97.44 93 LYS A O 1
ATOM 760 N N . THR A 1 94 ? -2.150 -2.063 3.878 1.00 98.12 94 THR A N 1
ATOM 761 C CA . THR A 1 94 ? -2.448 -3.503 3.747 1.00 98.12 94 THR A CA 1
ATOM 762 C C . THR A 1 94 ? -2.459 -4.185 5.116 1.00 98.12 94 THR A C 1
ATOM 764 O O . THR A 1 94 ? -3.383 -4.934 5.423 1.00 98.12 94 THR A O 1
ATOM 767 N N . LEU A 1 95 ? -1.492 -3.858 5.983 1.00 97.81 95 LEU A N 1
ATOM 768 C CA . LEU A 1 95 ? -1.466 -4.321 7.376 1.00 97.81 95 LEU A CA 1
ATOM 769 C C . LEU A 1 95 ? -2.733 -3.914 8.137 1.00 97.81 95 LEU A C 1
ATOM 771 O O . LEU A 1 95 ? -3.323 -4.729 8.843 1.00 97.81 95 LEU A O 1
ATOM 775 N N . ARG A 1 96 ? -3.164 -2.657 7.981 1.00 97.94 96 ARG A N 1
ATOM 776 C CA . ARG A 1 96 ? -4.380 -2.136 8.622 1.00 97.94 96 ARG A CA 1
ATOM 777 C C . ARG A 1 96 ? -5.631 -2.818 8.083 1.00 97.94 96 ARG A C 1
ATOM 779 O O . ARG A 1 96 ? -6.446 -3.246 8.888 1.00 97.94 96 ARG A O 1
ATOM 786 N N . LEU A 1 97 ? -5.750 -2.977 6.762 1.00 98.56 97 LEU A N 1
ATOM 787 C CA . LEU A 1 97 ? -6.863 -3.689 6.131 1.00 98.56 97 LEU A CA 1
ATOM 788 C C . LEU A 1 97 ? -6.977 -5.114 6.678 1.00 98.56 97 LEU A C 1
ATOM 790 O O . LEU A 1 97 ? -8.051 -5.518 7.119 1.00 98.56 97 LEU A O 1
ATOM 794 N N . LYS A 1 98 ? -5.867 -5.858 6.708 1.00 98.38 98 LYS A N 1
ATOM 795 C CA . LYS A 1 98 ? -5.867 -7.226 7.228 1.00 98.38 98 LYS A CA 1
ATOM 796 C C . LYS A 1 98 ? -6.223 -7.260 8.712 1.00 98.38 98 LYS A C 1
ATOM 798 O O . LYS A 1 98 ? -7.070 -8.047 9.105 1.00 98.38 98 LYS A O 1
ATOM 803 N N . TYR A 1 99 ? -5.672 -6.350 9.516 1.00 98.31 99 TYR A N 1
ATOM 804 C CA . TYR A 1 99 ? -5.993 -6.238 10.940 1.00 98.31 99 TYR A CA 1
ATOM 805 C C . TYR A 1 99 ? -7.485 -5.986 11.204 1.00 98.31 99 TYR A C 1
ATOM 807 O O . TYR A 1 99 ? -8.089 -6.711 11.998 1.00 98.31 99 TYR A O 1
ATOM 815 N N . VAL A 1 100 ? -8.093 -4.997 10.534 1.00 98.31 100 VAL A N 1
ATOM 816 C CA . VAL A 1 100 ? -9.520 -4.686 10.729 1.00 98.31 100 VAL A CA 1
ATOM 817 C C . VAL A 1 100 ? -10.423 -5.796 10.202 1.00 98.31 100 VAL A C 1
ATOM 819 O O . VAL A 1 100 ? -11.487 -6.019 10.758 1.00 98.31 100 VAL A O 1
ATOM 822 N N . SER A 1 101 ? -9.993 -6.543 9.185 1.00 98.25 101 SER A N 1
ATOM 823 C CA . SER A 1 101 ? -10.787 -7.636 8.606 1.00 98.25 101 SER A CA 1
ATOM 824 C C . SER A 1 101 ? -10.767 -8.916 9.453 1.00 98.25 101 SER A C 1
ATOM 826 O O . SER A 1 101 ? -11.582 -9.800 9.226 1.00 98.25 101 SER A O 1
ATOM 828 N N . MET A 1 102 ? -9.890 -9.022 10.460 1.00 97.81 102 MET A N 1
ATOM 829 C CA . MET A 1 102 ? -9.828 -10.206 11.329 1.00 97.81 102 MET A CA 1
ATOM 830 C C . MET A 1 102 ? -11.016 -10.315 12.291 1.00 97.81 102 MET A C 1
ATOM 832 O O . MET A 1 102 ? -11.515 -11.415 12.501 1.00 97.81 102 MET A O 1
ATOM 836 N N . THR A 1 103 ? -11.439 -9.209 12.916 1.00 97.38 103 THR A N 1
ATOM 837 C CA . THR A 1 103 ? -12.600 -9.186 13.823 1.00 97.38 103 THR A CA 1
ATOM 838 C C . THR A 1 103 ? -13.255 -7.806 13.852 1.00 97.38 103 THR A C 1
ATOM 840 O O . THR A 1 103 ? -12.595 -6.785 13.631 1.00 97.38 103 THR A O 1
ATOM 843 N N . TYR A 1 104 ? -14.536 -7.763 14.216 1.00 97.06 104 TYR A N 1
ATOM 844 C CA . TYR A 1 104 ? -15.271 -6.513 14.401 1.00 97.06 104 TYR A CA 1
ATOM 845 C C . TYR A 1 104 ? -14.627 -5.610 15.470 1.00 97.06 104 TYR A C 1
ATOM 847 O O . TYR A 1 104 ? -14.495 -4.400 15.286 1.00 97.06 104 TYR A O 1
ATOM 855 N N . GLU A 1 105 ? -14.133 -6.186 16.570 1.00 96.25 105 GLU A N 1
ATOM 856 C CA . GLU A 1 105 ? -13.465 -5.444 17.645 1.00 96.25 105 GLU A CA 1
ATOM 857 C C . GLU A 1 105 ? -12.182 -4.758 17.168 1.00 96.25 105 GLU A C 1
ATOM 859 O O . GLU A 1 105 ? -11.878 -3.655 17.623 1.00 96.25 105 GLU A O 1
ATOM 864 N N . ASN A 1 106 ? -11.439 -5.365 16.236 1.00 96.75 106 ASN A N 1
ATOM 865 C CA . ASN A 1 106 ? -10.261 -4.729 15.647 1.00 96.75 106 ASN A CA 1
ATOM 866 C C . ASN A 1 106 ? -10.640 -3.497 14.819 1.00 96.75 106 ASN A C 1
ATOM 868 O O . ASN A 1 106 ? -9.932 -2.490 14.873 1.00 96.75 106 ASN A O 1
ATOM 872 N N . ALA A 1 107 ? -11.753 -3.549 14.081 1.00 96.88 107 ALA A N 1
ATOM 873 C CA . ALA A 1 107 ? -12.257 -2.395 13.341 1.00 96.88 107 ALA A CA 1
ATOM 874 C C . ALA A 1 107 ? -12.687 -1.258 14.281 1.00 96.88 107 ALA A C 1
ATOM 876 O O . ALA A 1 107 ? -12.319 -0.103 14.064 1.00 96.88 107 ALA A O 1
ATOM 877 N N . ILE A 1 108 ? -13.388 -1.582 15.372 1.00 95.12 108 ILE A N 1
ATOM 878 C CA . ILE A 1 108 ? -13.739 -0.604 16.410 1.00 95.12 108 ILE A CA 1
ATOM 879 C C . ILE A 1 108 ? -12.483 -0.010 17.052 1.00 95.12 108 ILE A C 1
ATOM 881 O O . ILE A 1 108 ? -12.357 1.210 17.150 1.00 95.12 108 ILE A O 1
ATOM 885 N N . HIS A 1 109 ? -11.512 -0.847 17.420 1.00 94.38 109 HIS A N 1
ATOM 886 C CA . HIS A 1 109 ? -10.249 -0.391 17.992 1.00 94.38 109 HIS A CA 1
ATOM 887 C C . HIS A 1 109 ? -9.485 0.540 17.039 1.00 94.38 109 HIS A C 1
ATOM 889 O O . HIS A 1 109 ? -8.957 1.558 17.483 1.00 94.38 109 HIS A O 1
ATOM 895 N N . TYR A 1 110 ? -9.463 0.233 15.740 1.00 95.19 110 TYR A N 1
ATOM 896 C CA . TYR A 1 110 ? -8.841 1.076 14.719 1.00 95.19 110 TYR A CA 1
ATOM 897 C C . TYR A 1 110 ? -9.465 2.477 14.663 1.00 95.19 110 TYR A C 1
ATOM 899 O O . TYR A 1 110 ? -8.739 3.472 14.676 1.00 95.19 110 TYR A O 1
ATOM 907 N N . HIS A 1 111 ? -10.798 2.569 14.686 1.00 91.81 111 HIS A N 1
ATOM 908 C CA . HIS A 1 111 ? -11.496 3.858 14.737 1.00 91.81 111 HIS A CA 1
ATOM 909 C C . HIS A 1 111 ? -11.229 4.610 16.030 1.00 91.81 111 HIS A C 1
ATOM 911 O O . HIS A 1 111 ? -10.878 5.786 15.999 1.00 91.81 111 HIS A O 1
ATOM 917 N N . MET A 1 112 ? -11.341 3.937 17.171 1.00 90.81 112 MET A N 1
ATOM 918 C CA . MET A 1 112 ? -11.111 4.563 18.471 1.00 90.81 112 MET A CA 1
ATOM 919 C C . MET A 1 112 ? -9.678 5.090 18.594 1.00 90.81 112 MET A C 1
ATOM 921 O O . MET A 1 112 ? -9.460 6.192 19.091 1.00 90.81 112 MET A O 1
ATOM 925 N N . ALA A 1 113 ? -8.685 4.359 18.086 1.00 92.19 113 ALA A N 1
ATOM 926 C CA . ALA A 1 113 ? -7.299 4.810 18.088 1.00 92.19 113 ALA A CA 1
ATOM 927 C C . ALA A 1 113 ? -7.085 6.103 17.278 1.00 92.19 113 ALA A C 1
ATOM 929 O O . ALA A 1 113 ? -6.222 6.905 17.646 1.00 92.19 113 ALA A O 1
ATOM 930 N N . SER A 1 114 ? -7.895 6.356 16.241 1.00 90.06 114 SER A N 1
ATOM 931 C CA . SER A 1 114 ? -7.838 7.612 15.477 1.00 90.06 114 SER A CA 1
ATOM 932 C C . SER A 1 114 ? -8.177 8.842 16.333 1.00 90.06 114 SER A C 1
ATOM 934 O O . SER A 1 114 ? -7.618 9.919 16.124 1.00 90.06 114 SER A O 1
ATOM 936 N N . GLU A 1 115 ? -8.995 8.688 17.381 1.00 91.25 115 GLU A N 1
ATOM 937 C CA . GLU A 1 115 ? -9.315 9.775 18.313 1.00 91.25 115 GLU A CA 1
ATOM 938 C C . GLU A 1 115 ? -8.084 10.210 19.125 1.00 91.25 115 GLU A C 1
ATOM 940 O O . GLU A 1 115 ? -7.915 11.397 19.413 1.00 91.25 115 GLU A O 1
ATOM 945 N N . LYS A 1 116 ? -7.148 9.296 19.423 1.00 90.56 116 LYS A N 1
ATOM 946 C CA . LYS A 1 116 ? -5.862 9.663 20.041 1.00 90.56 116 LYS A CA 1
ATOM 947 C C . LYS A 1 116 ? -4.963 10.444 19.092 1.00 90.56 116 LYS A C 1
ATOM 949 O O . LYS A 1 116 ? -4.293 11.383 19.523 1.00 90.56 116 LYS A O 1
ATOM 954 N N . GLU A 1 117 ? -4.927 10.069 17.816 1.00 89.88 117 GLU A N 1
ATOM 955 C CA . GLU A 1 117 ? -4.181 10.815 16.795 1.00 89.88 117 GLU A CA 1
ATOM 956 C C . GLU A 1 117 ? -4.771 12.215 16.612 1.00 89.88 117 GLU A C 1
ATOM 958 O O . GLU A 1 117 ? -4.036 13.206 16.621 1.00 89.88 117 GLU A O 1
ATOM 963 N N . ARG A 1 118 ? -6.103 12.312 16.577 1.00 92.31 118 ARG A N 1
ATOM 964 C CA . ARG A 1 118 ? -6.831 13.581 16.584 1.00 92.31 118 ARG A CA 1
ATOM 965 C C . ARG A 1 118 ? -6.483 14.418 17.811 1.00 92.31 118 ARG A C 1
ATOM 967 O O . ARG A 1 118 ? -6.153 15.590 17.659 1.00 92.31 118 ARG A O 1
ATOM 974 N N . LEU A 1 119 ? -6.477 13.837 19.012 1.00 94.19 119 LEU A N 1
ATOM 975 C CA . LEU A 1 119 ? -6.091 14.548 20.233 1.00 94.19 119 LEU A CA 1
ATOM 976 C C . LEU A 1 119 ? -4.649 15.076 20.154 1.00 94.19 119 LEU A C 1
ATOM 978 O O . LEU A 1 119 ? -4.392 16.215 20.548 1.00 94.19 119 LEU A O 1
ATOM 982 N N . LYS A 1 120 ? -3.701 14.284 19.631 1.00 93.25 120 LYS A N 1
ATOM 983 C CA . LYS A 1 120 ? -2.308 14.723 19.417 1.00 93.25 120 LYS A CA 1
ATOM 984 C C . LYS A 1 120 ? -2.241 15.904 18.444 1.00 93.25 120 LYS A C 1
ATOM 986 O O . LYS A 1 120 ? -1.543 16.878 18.729 1.00 93.25 120 LYS A O 1
ATOM 991 N N . LEU A 1 121 ? -2.993 15.853 17.343 1.00 92.50 121 LEU A N 1
ATOM 992 C CA . LEU A 1 121 ? -3.069 16.936 16.362 1.00 92.50 121 LEU A CA 1
ATOM 993 C C . LEU A 1 121 ? -3.664 18.216 16.965 1.00 92.50 121 LEU A C 1
ATOM 995 O O . LEU A 1 121 ? -3.050 19.275 16.859 1.00 92.50 121 LEU A O 1
ATOM 999 N N . LEU A 1 122 ? -4.812 18.124 17.645 1.00 93.81 122 LEU A N 1
ATOM 1000 C CA . LEU A 1 122 ? -5.457 19.281 18.277 1.00 93.81 122 LEU A CA 1
ATOM 1001 C C . LEU A 1 122 ? -4.535 19.934 19.313 1.00 93.81 122 LEU A C 1
ATOM 1003 O O . LEU A 1 122 ? -4.377 21.154 19.320 1.00 93.81 122 LEU A O 1
ATOM 1007 N N . ASN A 1 123 ? -3.848 19.128 20.128 1.00 93.88 123 ASN A N 1
ATOM 1008 C CA . ASN A 1 123 ? -2.841 19.629 21.061 1.00 93.88 123 ASN A CA 1
ATOM 1009 C C . ASN A 1 123 ? -1.662 20.300 20.349 1.00 93.88 123 ASN A C 1
ATOM 1011 O O . ASN A 1 123 ? -1.170 21.324 20.825 1.00 93.88 123 ASN A O 1
ATOM 1015 N N . SER A 1 124 ? -1.192 19.744 19.229 1.00 92.94 124 SER A N 1
ATOM 1016 C CA . SER A 1 124 ? -0.104 20.335 18.448 1.00 92.94 124 SER A CA 1
ATOM 1017 C C . SER A 1 124 ? -0.492 21.707 17.900 1.00 92.94 124 SER A C 1
ATOM 1019 O O . SER A 1 124 ? 0.293 22.643 18.028 1.00 92.94 124 SER A O 1
ATOM 1021 N N . ILE A 1 125 ? -1.711 21.852 17.372 1.00 92.12 125 ILE A N 1
ATOM 1022 C CA . ILE A 1 125 ? -2.203 23.123 16.830 1.00 92.12 125 ILE A CA 1
ATOM 1023 C C . ILE A 1 125 ? -2.438 24.148 17.948 1.00 92.12 125 ILE A C 1
ATOM 1025 O O . ILE A 1 125 ? -2.010 25.298 17.832 1.00 92.12 125 ILE A O 1
ATOM 1029 N N . HIS A 1 126 ? -3.070 23.739 19.052 1.00 91.00 126 HIS A N 1
ATOM 1030 C CA . HIS A 1 126 ? -3.377 24.628 20.175 1.00 91.00 126 HIS A CA 1
ATOM 1031 C C . HIS A 1 126 ? -2.105 25.207 20.816 1.00 91.00 126 HIS A C 1
ATOM 1033 O O . HIS A 1 126 ? -2.006 26.417 21.041 1.00 91.00 126 HIS A O 1
ATOM 1039 N N . ASN A 1 127 ? -1.100 24.352 21.036 1.00 89.81 127 ASN A N 1
ATOM 1040 C CA . ASN A 1 127 ? 0.160 24.715 21.692 1.00 89.81 127 ASN A CA 1
ATOM 1041 C C . ASN A 1 127 ? 1.233 25.252 20.731 1.00 89.81 127 ASN A C 1
ATOM 1043 O O . ASN A 1 127 ? 2.346 25.563 21.164 1.00 89.81 127 ASN A O 1
ATOM 1047 N N . ALA A 1 128 ? 0.941 25.342 19.433 1.00 90.81 128 ALA A N 1
ATOM 1048 C CA . ALA A 1 128 ? 1.899 25.833 18.458 1.00 90.81 128 ALA A CA 1
ATOM 1049 C C . ALA A 1 128 ? 2.290 27.291 18.733 1.00 90.81 128 ALA A C 1
ATOM 1051 O O . ALA A 1 128 ? 1.470 28.124 19.134 1.00 90.81 128 ALA A O 1
ATOM 1052 N N . LYS A 1 129 ? 3.560 27.611 18.464 1.00 89.94 129 LYS A N 1
ATOM 1053 C CA . LYS A 1 129 ? 4.038 28.997 18.473 1.00 89.94 129 LYS A CA 1
ATOM 1054 C C . LYS A 1 129 ? 3.317 29.808 17.394 1.00 89.94 129 LYS A C 1
ATOM 1056 O O . LYS A 1 129 ? 2.871 29.269 16.380 1.00 89.94 129 LYS A O 1
ATOM 1061 N N . GLU A 1 130 ? 3.222 31.114 17.618 1.00 86.38 130 GLU A N 1
ATOM 1062 C CA . GLU A 1 130 ? 2.653 32.042 16.643 1.00 86.38 130 GLU A CA 1
ATOM 1063 C C . GLU A 1 130 ? 3.367 31.924 15.285 1.00 86.38 130 GLU A C 1
ATOM 1065 O O . GLU A 1 130 ? 4.581 31.722 15.227 1.00 86.38 130 GLU A O 1
ATOM 1070 N N . GLY A 1 131 ? 2.596 31.986 14.197 1.00 84.69 131 GLY A N 1
ATOM 1071 C CA . GLY A 1 131 ? 3.101 31.857 12.827 1.00 84.69 131 GLY A CA 1
ATOM 1072 C C . GLY A 1 131 ? 3.267 30.423 12.307 1.00 84.69 131 GLY A C 1
ATOM 1073 O O . GLY A 1 131 ? 3.445 30.257 11.106 1.00 84.69 131 GLY A O 1
ATOM 1074 N N . VAL A 1 132 ? 3.169 29.386 13.153 1.00 89.56 132 VAL A N 1
ATOM 1075 C CA . VAL A 1 132 ? 3.185 27.980 12.685 1.00 89.56 132 VAL A CA 1
ATOM 1076 C C . VAL A 1 132 ? 1.858 27.603 12.024 1.00 89.56 132 VAL A C 1
ATOM 1078 O O . VAL A 1 132 ? 1.840 26.973 10.972 1.00 89.56 132 VAL A O 1
ATOM 1081 N N . PHE A 1 133 ? 0.747 28.020 12.633 1.00 89.94 133 PHE A N 1
ATOM 1082 C CA . PHE A 1 133 ? -0.597 27.903 12.073 1.00 89.94 133 PHE A CA 1
ATOM 1083 C C . PHE A 1 133 ? -1.240 29.287 12.007 1.00 89.94 133 PHE A C 1
ATOM 1085 O O . PHE A 1 133 ? -0.979 30.140 12.860 1.00 89.94 133 PHE A O 1
ATOM 1092 N N . SER A 1 134 ? -2.106 29.490 11.013 1.00 88.81 134 SER A N 1
ATOM 1093 C CA . SER A 1 134 ? -2.925 30.698 10.888 1.00 88.81 134 SER A CA 1
ATOM 1094 C C . SER A 1 134 ? -3.813 30.897 12.122 1.00 88.81 134 SER A C 1
ATOM 1096 O O . SER A 1 134 ? -4.271 29.917 12.721 1.00 88.81 134 SER A O 1
ATOM 1098 N N . ASN A 1 135 ? -4.109 32.149 12.467 1.00 86.38 135 ASN A N 1
ATOM 1099 C CA . ASN A 1 135 ? -4.962 32.474 13.611 1.00 86.38 135 ASN A CA 1
ATOM 1100 C C . ASN A 1 135 ? -6.385 31.921 13.446 1.00 86.38 135 ASN A C 1
ATOM 1102 O O . ASN A 1 135 ? -6.992 31.503 14.430 1.00 86.38 135 ASN A O 1
ATOM 1106 N N . GLU A 1 136 ? -6.882 31.826 12.212 1.00 88.00 136 GLU A N 1
ATOM 1107 C CA . GLU A 1 136 ? -8.164 31.207 11.877 1.00 88.00 136 GLU A CA 1
ATOM 1108 C C . GLU A 1 136 ? -8.181 29.742 12.332 1.00 88.00 136 GLU A C 1
ATOM 1110 O O . GLU A 1 136 ? -8.993 29.363 13.167 1.00 88.00 136 GLU A O 1
ATOM 1115 N N . VAL A 1 137 ? -7.206 28.940 11.894 1.00 87.50 137 VAL A N 1
ATOM 1116 C CA . VAL A 1 137 ? -7.075 27.531 12.310 1.00 87.50 137 VAL A CA 1
ATOM 1117 C C . VAL A 1 137 ? -6.951 27.393 13.832 1.00 87.50 137 VAL A C 1
ATOM 1119 O O . VAL A 1 137 ? -7.626 26.560 14.430 1.00 87.50 137 VAL A O 1
ATOM 1122 N N . ARG A 1 138 ? -6.146 28.229 14.499 1.00 86.56 138 ARG A N 1
ATOM 1123 C CA . ARG A 1 138 ? -5.982 28.143 15.963 1.00 86.56 138 ARG A CA 1
ATOM 1124 C C . ARG A 1 138 ? -7.256 28.502 16.726 1.00 86.56 138 ARG A C 1
ATOM 1126 O O . ARG A 1 138 ? -7.553 27.866 17.729 1.00 86.56 138 ARG A O 1
ATOM 1133 N N . SER A 1 139 ? -8.000 29.501 16.255 1.00 86.06 139 SER A N 1
ATOM 1134 C CA . SER A 1 139 ? -9.238 29.951 16.904 1.00 86.06 139 SER A CA 1
ATOM 1135 C C . SER A 1 139 ? -10.397 28.964 16.757 1.00 86.06 139 SER A C 1
ATOM 1137 O O . SER A 1 139 ? -11.308 28.995 17.578 1.00 86.06 139 SER A O 1
ATOM 1139 N N . THR A 1 140 ? -10.340 28.054 15.776 1.00 89.00 140 THR A N 1
ATOM 1140 C CA . THR A 1 140 ? -11.310 26.949 15.659 1.00 89.00 140 THR A CA 1
ATOM 1141 C C . THR A 1 140 ? -11.119 25.836 16.687 1.00 89.00 140 THR A C 1
ATOM 1143 O O . THR A 1 140 ? -12.000 24.997 16.801 1.00 89.00 140 THR A O 1
ATOM 1146 N N . ILE A 1 141 ? -9.998 25.808 17.420 1.00 90.81 141 ILE A N 1
ATOM 1147 C CA . ILE A 1 141 ? -9.689 24.742 18.381 1.00 90.81 141 ILE A CA 1
ATOM 1148 C C . ILE A 1 141 ? -9.703 25.313 19.791 1.00 90.81 141 ILE A C 1
ATOM 1150 O O . ILE A 1 141 ? -8.777 26.003 20.234 1.00 90.81 141 ILE A O 1
ATOM 1154 N N . THR A 1 142 ? -10.756 24.980 20.522 1.00 91.25 142 THR A N 1
ATOM 1155 C CA . THR A 1 142 ? -10.920 25.380 21.914 1.00 91.25 142 THR A CA 1
ATOM 1156 C C . THR A 1 142 ? -10.252 24.383 22.857 1.00 91.25 142 THR A C 1
ATOM 1158 O O . THR A 1 142 ? -10.115 23.192 22.573 1.00 91.25 142 THR A O 1
ATOM 1161 N N . LYS A 1 143 ? -9.839 24.869 24.031 1.00 92.62 143 LYS A N 1
ATOM 1162 C CA . LYS A 1 143 ? -9.330 23.994 25.093 1.00 92.62 143 LYS A CA 1
ATOM 1163 C C . LYS A 1 143 ? -10.40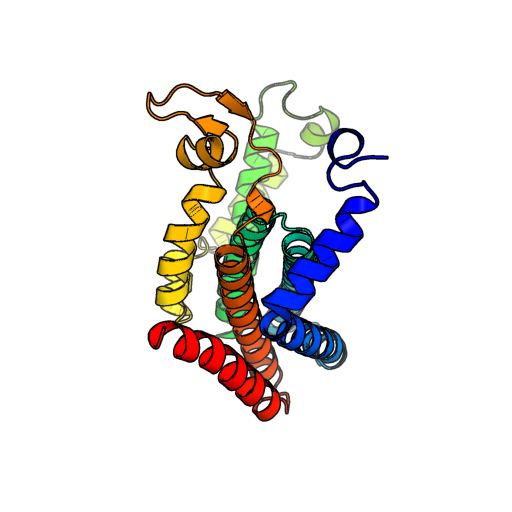9 23.019 25.587 1.00 92.62 143 LYS A C 1
ATOM 1165 O O . LYS A 1 143 ? -10.098 21.876 25.888 1.00 92.62 143 LYS A O 1
ATOM 1170 N N . GLU A 1 144 ? -11.665 23.460 25.608 1.00 94.19 144 GLU A N 1
ATOM 1171 C CA . GLU A 1 144 ? -12.814 22.638 25.992 1.00 94.19 144 GLU A CA 1
ATOM 1172 C C . GLU A 1 144 ? -12.987 21.424 25.068 1.00 94.19 144 GLU A C 1
ATOM 1174 O O . GLU A 1 144 ? -13.155 20.311 25.552 1.00 94.19 144 GLU A O 1
ATOM 1179 N N . GLU A 1 145 ? -12.860 21.591 23.747 1.00 93.50 145 GLU A N 1
ATOM 1180 C CA . GLU A 1 145 ? -12.908 20.463 22.805 1.00 93.50 145 GLU A CA 1
ATOM 1181 C C . GLU A 1 145 ? -11.792 19.440 23.051 1.00 93.50 145 GLU A C 1
ATOM 1183 O O . GLU A 1 145 ? -12.028 18.235 22.960 1.00 93.50 145 GLU A O 1
ATOM 1188 N N . ILE A 1 146 ? -10.583 19.909 23.377 1.00 95.31 146 ILE A N 1
ATOM 1189 C CA . ILE A 1 146 ? -9.442 19.046 23.707 1.00 95.31 146 ILE A CA 1
ATOM 1190 C C . ILE A 1 146 ? -9.707 18.277 25.004 1.00 95.31 146 ILE A C 1
ATOM 1192 O O . ILE A 1 146 ? -9.482 17.065 25.045 1.00 95.31 146 ILE A O 1
ATOM 1196 N N . ASP A 1 147 ? -10.180 18.965 26.043 1.00 96.19 147 ASP A N 1
ATOM 1197 C CA . ASP A 1 147 ? -10.453 18.372 27.353 1.00 96.19 147 ASP A CA 1
ATOM 1198 C C . ASP A 1 147 ? -11.601 17.345 27.259 1.00 96.19 147 ASP A C 1
ATOM 1200 O O . ASP A 1 147 ? -11.441 16.218 27.728 1.00 96.19 147 ASP A O 1
ATOM 1204 N N . ASN A 1 148 ? -12.686 17.665 26.544 1.00 95.06 148 ASN A N 1
ATOM 1205 C CA . ASN A 1 148 ? -13.807 16.750 26.289 1.00 95.06 148 ASN A CA 1
ATOM 1206 C C . ASN A 1 148 ? -13.372 15.504 25.502 1.00 95.06 148 ASN A C 1
ATOM 1208 O O . ASN A 1 148 ? -13.770 14.381 25.817 1.00 95.06 148 ASN A O 1
ATOM 1212 N N . LEU A 1 149 ? -12.541 15.683 24.469 1.00 94.00 149 LEU A N 1
ATOM 1213 C CA . LEU A 1 149 ? -12.010 14.565 23.692 1.00 94.00 149 LEU A CA 1
ATOM 1214 C C . LEU A 1 149 ? -11.124 13.659 24.555 1.00 94.00 149 LEU A C 1
ATOM 1216 O O . LEU A 1 149 ? -11.217 12.435 24.469 1.00 94.00 149 LEU A O 1
ATOM 1220 N N . LYS A 1 150 ? -10.272 14.258 25.389 1.00 95.12 150 LYS A N 1
ATOM 1221 C CA . LYS A 1 150 ? -9.403 13.524 26.306 1.00 95.12 150 LYS A CA 1
ATOM 1222 C C . LYS A 1 150 ? -10.212 12.729 27.330 1.00 95.12 150 LYS A C 1
ATOM 1224 O O . LYS A 1 150 ? -9.935 11.548 27.511 1.00 95.12 150 LYS A O 1
ATOM 1229 N N . GLU A 1 151 ? -11.225 13.340 27.941 1.00 95.19 151 GLU A N 1
ATOM 1230 C CA . GLU A 1 151 ? -12.106 12.656 28.890 1.00 95.19 151 GLU A CA 1
ATOM 1231 C C . GLU A 1 151 ? -12.809 11.463 28.236 1.00 95.19 151 GLU A C 1
ATOM 1233 O O . GLU A 1 151 ? -12.799 10.369 28.792 1.00 95.19 151 GLU A O 1
ATOM 1238 N N . ARG A 1 152 ? -13.335 11.626 27.015 1.00 92.50 152 ARG A N 1
ATOM 1239 C CA . ARG A 1 152 ? -13.941 10.519 26.263 1.00 92.50 152 ARG A CA 1
ATOM 1240 C C . ARG A 1 152 ? -12.955 9.375 26.008 1.00 92.50 152 ARG A C 1
ATOM 1242 O O . ARG A 1 152 ? -13.294 8.220 26.241 1.00 92.50 152 ARG A O 1
ATOM 1249 N N . ILE A 1 153 ? -11.735 9.692 25.567 1.00 92.88 153 ILE A N 1
ATOM 1250 C CA . ILE A 1 153 ? -10.663 8.708 25.330 1.00 92.88 153 ILE A CA 1
ATOM 1251 C C . ILE A 1 153 ? -10.338 7.922 26.606 1.00 92.88 153 ILE A C 1
ATOM 1253 O O . ILE A 1 153 ? -10.158 6.702 26.544 1.00 92.88 153 ILE A O 1
ATOM 1257 N N . ASP A 1 154 ? -10.270 8.613 27.745 1.00 93.00 154 ASP A N 1
ATOM 1258 C CA . ASP A 1 154 ? -9.965 8.015 29.043 1.00 93.00 154 ASP A CA 1
ATOM 1259 C C . ASP A 1 154 ? -11.135 7.148 29.553 1.00 93.00 154 ASP A C 1
ATOM 1261 O O . ASP A 1 154 ? -10.908 6.026 30.010 1.00 93.00 154 ASP A O 1
ATOM 1265 N N . LEU A 1 155 ? -12.383 7.618 29.419 1.00 92.81 155 LEU A N 1
ATOM 1266 C CA . LEU A 1 155 ? -13.601 6.890 29.807 1.00 92.81 155 LEU A CA 1
ATOM 1267 C C . LEU A 1 155 ? -13.809 5.608 28.992 1.00 92.81 155 LEU A C 1
ATOM 1269 O O . LEU A 1 155 ? -14.166 4.571 29.547 1.00 92.81 155 LEU A O 1
ATOM 1273 N N . GLU A 1 156 ? -13.578 5.671 27.683 1.00 88.81 156 GLU A N 1
ATOM 1274 C CA . GLU A 1 156 ? -13.732 4.532 26.774 1.00 88.81 156 GLU A CA 1
ATOM 1275 C C . GLU A 1 156 ? -12.527 3.574 26.812 1.00 88.81 156 GLU A C 1
ATOM 1277 O O . GLU A 1 156 ? -12.555 2.508 26.195 1.00 88.81 156 GLU A O 1
ATOM 1282 N N . GLY A 1 157 ? -11.456 3.927 27.535 1.00 90.38 157 GLY A N 1
ATOM 1283 C CA . GLY A 1 157 ? -10.262 3.093 27.662 1.00 90.38 157 GLY A CA 1
ATOM 1284 C C . GLY A 1 157 ? -9.548 2.855 26.329 1.00 90.38 157 GLY A C 1
ATOM 1285 O O . GLY A 1 157 ? -8.951 1.792 26.129 1.00 90.38 157 GLY A O 1
ATOM 1286 N N . VAL A 1 158 ? -9.616 3.829 25.414 1.00 88.81 158 VAL A N 1
ATOM 1287 C CA . VAL A 1 158 ? -9.042 3.739 24.066 1.00 88.81 158 VAL A CA 1
ATOM 1288 C C . VAL A 1 158 ? -7.562 3.371 24.167 1.00 88.81 158 VAL A C 1
ATOM 1290 O O . VAL A 1 158 ? -6.787 4.016 24.881 1.00 88.81 158 VAL A O 1
ATOM 1293 N N . LYS A 1 159 ? -7.122 2.358 23.420 1.00 89.50 159 LYS A N 1
ATOM 1294 C CA . LYS A 1 159 ? -5.705 1.982 23.309 1.00 89.50 159 LYS A CA 1
ATOM 1295 C C . LYS A 1 159 ? -5.102 2.560 22.030 1.00 89.50 159 LYS A C 1
ATOM 1297 O O . LYS A 1 159 ? -5.812 2.981 21.127 1.00 89.50 159 LYS A O 1
ATOM 1302 N N . GLU A 1 160 ? -3.779 2.716 22.020 1.00 89.81 160 GLU A N 1
ATOM 1303 C CA . GLU A 1 160 ? -3.096 3.040 20.763 1.00 89.81 160 GLU A CA 1
ATOM 1304 C C . GLU A 1 160 ? -3.114 1.812 19.852 1.00 89.81 160 GLU A C 1
ATOM 1306 O O . GLU A 1 160 ? -3.071 0.675 20.336 1.00 89.81 160 GLU A O 1
ATOM 1311 N N . LEU A 1 161 ? -3.134 2.047 18.539 1.00 92.75 161 LEU A N 1
ATOM 1312 C CA . LEU A 1 161 ? -2.934 0.969 17.583 1.00 92.75 161 LEU A CA 1
ATOM 1313 C C . LEU A 1 161 ? -1.571 0.302 17.818 1.00 92.75 161 LEU A C 1
ATOM 1315 O O . LEU A 1 161 ? -0.593 0.989 18.134 1.00 92.75 161 LEU A O 1
ATOM 1319 N N . PRO A 1 162 ? -1.475 -1.025 17.631 1.00 94.12 162 PRO A N 1
ATOM 1320 C CA . PRO A 1 162 ? -0.186 -1.691 17.626 1.00 94.12 162 PRO A CA 1
ATOM 1321 C C . PRO A 1 162 ? 0.735 -1.081 16.561 1.00 94.12 162 PRO A C 1
ATOM 1323 O O . PRO A 1 162 ? 0.278 -0.613 15.517 1.00 94.12 162 PRO A O 1
ATOM 1326 N N . SER A 1 163 ? 2.047 -1.108 16.804 1.00 94.56 163 SER A N 1
ATOM 1327 C CA . SER A 1 163 ? 3.019 -0.666 15.800 1.00 94.56 163 SER A CA 1
ATOM 1328 C C . SER A 1 163 ? 2.908 -1.505 14.520 1.00 94.56 163 SER A C 1
ATOM 1330 O O . SER A 1 163 ? 2.468 -2.654 14.566 1.00 94.56 163 SER A O 1
ATOM 1332 N N . ASN A 1 164 ? 3.364 -0.974 13.380 1.00 94.19 164 ASN A N 1
ATOM 1333 C CA . ASN A 1 164 ? 3.338 -1.708 12.106 1.00 94.19 164 ASN A CA 1
ATOM 1334 C C . ASN A 1 164 ? 4.045 -3.078 12.198 1.00 94.19 164 ASN A C 1
ATOM 1336 O O . ASN A 1 164 ? 3.588 -4.040 11.594 1.00 94.19 164 ASN A O 1
ATOM 1340 N N . GLU A 1 165 ? 5.110 -3.197 12.997 1.00 94.25 165 GLU A N 1
ATOM 1341 C CA . GLU A 1 165 ? 5.789 -4.477 13.243 1.00 94.25 165 GLU A CA 1
ATOM 1342 C C . GLU A 1 165 ? 4.891 -5.474 13.995 1.00 94.25 165 GLU A C 1
ATOM 1344 O O . GLU A 1 165 ? 4.817 -6.649 13.634 1.00 94.25 165 GLU A O 1
ATOM 1349 N N . VAL A 1 166 ? 4.169 -5.010 15.021 1.00 96.25 166 VAL A N 1
ATOM 1350 C CA . VAL A 1 166 ? 3.212 -5.852 15.752 1.00 96.25 166 VAL A CA 1
ATOM 1351 C C . VAL A 1 166 ? 2.042 -6.234 14.845 1.00 96.25 166 VAL A C 1
ATOM 1353 O O . VAL A 1 166 ? 1.671 -7.405 14.816 1.00 96.25 166 VAL A O 1
ATOM 1356 N N . LEU A 1 167 ? 1.508 -5.294 14.057 1.00 96.56 167 LEU A N 1
ATOM 1357 C CA . LEU A 1 167 ? 0.460 -5.575 13.071 1.00 96.56 167 LEU A CA 1
ATOM 1358 C C . LEU A 1 167 ? 0.921 -6.609 12.039 1.00 96.56 167 LEU A C 1
ATOM 1360 O O . LEU A 1 167 ? 0.166 -7.523 11.719 1.00 96.56 167 LEU A O 1
ATOM 1364 N N . ALA A 1 168 ? 2.161 -6.523 11.554 1.00 96.00 168 ALA A N 1
ATOM 1365 C CA . ALA A 1 168 ? 2.718 -7.497 10.619 1.00 96.00 168 ALA A CA 1
ATOM 1366 C C . ALA A 1 168 ? 2.768 -8.908 11.214 1.00 96.00 168 ALA A C 1
ATOM 1368 O O . ALA A 1 168 ? 2.373 -9.861 10.546 1.00 96.00 168 ALA A O 1
ATOM 1369 N N . ARG A 1 169 ? 3.156 -9.047 12.489 1.00 96.56 169 ARG A N 1
ATOM 1370 C CA . ARG A 1 169 ? 3.079 -10.337 13.195 1.00 96.56 169 ARG A CA 1
ATOM 1371 C C . ARG A 1 169 ? 1.645 -10.840 13.330 1.00 96.56 169 ARG A C 1
ATOM 1373 O O . ARG A 1 169 ? 1.376 -11.993 13.017 1.00 96.56 169 ARG A O 1
ATOM 1380 N N . MET A 1 170 ? 0.721 -9.979 13.757 1.00 96.56 170 MET A N 1
ATOM 1381 C CA . MET A 1 170 ? -0.687 -10.348 13.959 1.00 96.56 170 MET A CA 1
ATOM 1382 C C . MET A 1 170 ? -1.385 -10.776 12.662 1.00 96.56 170 MET A C 1
ATOM 1384 O O . MET A 1 170 ? -2.250 -11.643 12.691 1.00 96.56 170 MET A O 1
ATOM 1388 N N . THR A 1 171 ? -1.003 -10.180 11.533 1.00 95.81 171 THR A N 1
ATOM 1389 C CA . THR A 1 171 ? -1.628 -10.403 10.217 1.00 95.81 171 THR A CA 1
ATOM 1390 C C . THR A 1 171 ? -0.918 -11.465 9.370 1.00 95.81 171 THR A C 1
ATOM 1392 O O . THR A 1 171 ? -1.329 -11.723 8.237 1.00 95.81 171 THR A O 1
ATOM 1395 N N . GLY A 1 172 ? 0.152 -12.079 9.892 1.00 94.38 172 GLY A N 1
ATOM 1396 C CA . GLY A 1 172 ? 0.964 -13.061 9.166 1.00 94.38 172 GLY A CA 1
ATOM 1397 C C . GLY A 1 172 ? 1.828 -12.463 8.048 1.00 94.38 172 GLY A C 1
ATOM 1398 O O . GLY A 1 172 ? 2.312 -13.192 7.189 1.00 94.38 172 GLY A O 1
ATOM 1399 N N . LEU A 1 173 ? 2.033 -11.143 8.042 1.00 94.00 173 LEU A N 1
ATOM 1400 C CA . LEU A 1 173 ? 2.790 -10.405 7.023 1.00 94.00 173 LEU A CA 1
ATOM 1401 C C . LEU A 1 173 ? 4.193 -9.991 7.503 1.00 94.00 173 LEU A C 1
ATOM 1403 O O . LEU A 1 173 ? 4.823 -9.116 6.910 1.00 94.00 173 LEU A O 1
ATOM 1407 N N . GLU A 1 174 ? 4.701 -10.616 8.569 1.00 93.69 174 GLU A N 1
ATOM 1408 C CA . GLU A 1 174 ? 5.994 -10.288 9.184 1.00 93.69 174 GLU A CA 1
ATOM 1409 C C . GLU A 1 174 ? 7.160 -10.352 8.189 1.00 93.69 174 GLU A C 1
ATOM 1411 O O . GLU A 1 174 ? 7.945 -9.409 8.115 1.00 93.69 174 GLU A O 1
ATOM 1416 N N . MET A 1 175 ? 7.250 -11.414 7.384 1.00 86.94 175 MET A N 1
ATOM 1417 C CA . MET A 1 175 ? 8.345 -11.586 6.420 1.00 86.94 175 MET A CA 1
ATOM 1418 C C . MET A 1 175 ? 8.371 -10.472 5.369 1.00 86.94 175 MET A C 1
ATOM 1420 O O . MET A 1 175 ? 9.421 -9.889 5.095 1.00 86.94 175 MET A O 1
ATOM 1424 N N . ILE A 1 176 ? 7.207 -10.135 4.810 1.00 85.75 176 ILE A N 1
ATOM 1425 C CA . ILE A 1 176 ? 7.077 -9.057 3.821 1.00 85.75 176 ILE A CA 1
ATOM 1426 C C . ILE A 1 176 ? 7.400 -7.723 4.471 1.00 85.75 176 ILE A C 1
ATOM 1428 O O . ILE A 1 176 ? 8.142 -6.936 3.894 1.00 85.75 176 ILE A O 1
ATOM 1432 N N . TYR A 1 177 ? 6.902 -7.486 5.686 1.00 88.38 177 TYR A N 1
ATOM 1433 C CA . TYR A 1 177 ? 7.200 -6.268 6.422 1.00 88.38 177 TYR A CA 1
ATOM 1434 C C . TYR A 1 177 ? 8.698 -6.121 6.684 1.00 88.38 177 TYR A C 1
ATOM 1436 O O . TYR A 1 177 ? 9.252 -5.069 6.396 1.00 88.38 177 TYR A O 1
ATOM 1444 N N . GLN A 1 178 ? 9.385 -7.159 7.162 1.00 84.50 178 GLN A N 1
ATOM 1445 C CA . GLN A 1 178 ? 10.826 -7.098 7.417 1.00 84.50 178 GLN A CA 1
ATOM 1446 C C . GLN A 1 178 ? 11.630 -6.849 6.133 1.00 84.50 178 GLN A C 1
ATOM 1448 O O . GLN A 1 178 ? 12.550 -6.025 6.137 1.00 84.50 178 GLN A O 1
ATOM 1453 N N . ASN A 1 179 ? 11.271 -7.513 5.031 1.00 77.69 179 ASN A N 1
ATOM 1454 C CA . ASN A 1 179 ? 11.932 -7.339 3.738 1.00 77.69 179 ASN A CA 1
ATOM 1455 C C . ASN A 1 179 ? 11.691 -5.936 3.173 1.00 77.69 179 ASN A C 1
ATOM 1457 O O . ASN A 1 179 ? 12.640 -5.194 2.913 1.00 77.69 179 ASN A O 1
ATOM 1461 N N . ALA A 1 180 ? 10.425 -5.539 3.055 1.00 78.31 180 ALA A N 1
ATOM 1462 C CA . ALA A 1 180 ? 10.035 -4.232 2.555 1.00 78.31 180 ALA A CA 1
ATOM 1463 C C . ALA A 1 180 ? 10.590 -3.116 3.444 1.00 78.31 180 ALA A C 1
ATOM 1465 O O . ALA A 1 180 ? 11.161 -2.168 2.934 1.00 78.31 180 ALA A O 1
ATOM 1466 N N . TYR A 1 181 ? 10.533 -3.226 4.771 1.00 75.62 181 TYR A N 1
ATOM 1467 C CA . TYR A 1 181 ? 11.053 -2.188 5.660 1.00 75.62 181 TYR A CA 1
ATOM 1468 C C . TYR A 1 181 ? 12.563 -1.989 5.493 1.00 75.62 181 TYR A C 1
ATOM 1470 O O . TYR A 1 181 ? 13.022 -0.852 5.436 1.00 75.62 181 TYR A O 1
ATOM 1478 N N . ARG A 1 182 ? 13.350 -3.062 5.348 1.00 73.81 182 ARG A N 1
ATOM 1479 C CA . ARG A 1 182 ? 14.800 -2.944 5.107 1.00 73.81 182 ARG A CA 1
ATOM 1480 C C . ARG A 1 182 ? 15.118 -2.212 3.806 1.00 73.81 182 ARG A C 1
ATOM 1482 O O . ARG A 1 182 ? 16.026 -1.388 3.794 1.00 73.81 182 ARG A O 1
ATOM 1489 N N . ILE A 1 183 ? 14.367 -2.495 2.745 1.00 71.56 183 ILE A N 1
ATOM 1490 C CA . ILE A 1 183 ? 14.572 -1.895 1.421 1.00 71.56 183 ILE A CA 1
ATOM 1491 C C . ILE A 1 183 ? 14.022 -0.464 1.378 1.00 71.56 183 ILE A C 1
ATOM 1493 O O . ILE A 1 183 ? 14.696 0.452 0.928 1.00 71.56 183 ILE A O 1
ATOM 1497 N N . LEU A 1 184 ? 12.805 -0.249 1.870 1.00 77.06 184 LEU A N 1
ATOM 1498 C CA . LEU A 1 184 ? 12.067 1.008 1.738 1.00 77.06 184 LEU A CA 1
ATOM 1499 C C . LEU A 1 184 ? 12.557 2.085 2.706 1.00 77.06 184 LEU A C 1
ATOM 1501 O O . LEU A 1 184 ? 12.478 3.273 2.395 1.00 77.06 184 LEU A O 1
ATOM 1505 N N . ASN A 1 185 ? 13.092 1.712 3.872 1.00 70.00 185 ASN A N 1
ATOM 1506 C CA . ASN A 1 185 ? 13.535 2.699 4.856 1.00 70.00 185 ASN A CA 1
ATOM 1507 C C . ASN A 1 185 ? 14.717 3.548 4.353 1.00 70.00 185 ASN A C 1
ATOM 1509 O O . ASN A 1 185 ? 14.850 4.703 4.759 1.00 70.00 185 ASN A O 1
ATOM 1513 N N . SER A 1 186 ? 15.530 3.031 3.423 1.00 68.19 186 SER A N 1
ATOM 1514 C CA . SER A 1 186 ? 16.580 3.826 2.778 1.00 68.19 186 SER A CA 1
ATOM 1515 C C . SER A 1 186 ? 16.056 4.844 1.761 1.00 68.19 186 SER A C 1
ATOM 1517 O O . SER A 1 186 ? 16.781 5.790 1.468 1.00 68.19 186 SER A O 1
ATOM 1519 N N . TYR A 1 187 ? 14.832 4.685 1.244 1.00 69.31 187 TYR A N 1
ATOM 1520 C CA . TYR A 1 187 ? 14.226 5.607 0.270 1.00 69.31 187 TYR A CA 1
ATOM 1521 C C . TYR A 1 187 ? 13.388 6.711 0.921 1.00 69.31 187 TYR A C 1
ATOM 1523 O O . TYR A 1 187 ? 13.270 7.798 0.371 1.00 69.31 187 TYR A O 1
ATOM 1531 N N . VAL A 1 188 ? 12.810 6.443 2.095 1.00 63.47 188 VAL A N 1
ATOM 1532 C CA . VAL A 1 188 ? 11.890 7.377 2.774 1.00 63.47 188 VAL A CA 1
ATOM 1533 C C . VAL A 1 188 ? 12.626 8.460 3.560 1.00 63.47 188 VAL A C 1
ATOM 1535 O O . VAL A 1 188 ? 12.113 9.561 3.742 1.00 63.47 188 VAL A O 1
ATOM 1538 N N . HIS A 1 189 ? 13.840 8.171 4.018 1.00 70.12 189 HIS A N 1
ATOM 1539 C CA . HIS A 1 189 ? 14.697 9.173 4.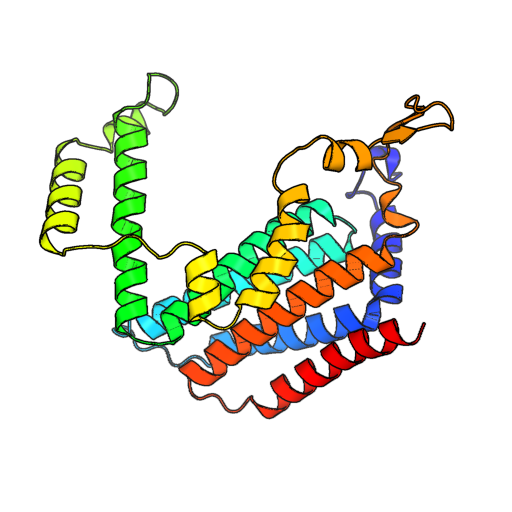635 1.00 70.12 189 HIS A CA 1
ATOM 1540 C C . HIS A 1 189 ? 15.727 9.636 3.616 1.00 70.12 189 HIS A C 1
ATOM 1542 O O . HIS A 1 189 ? 16.496 8.810 3.127 1.00 70.12 189 HIS A O 1
ATOM 1548 N N . THR A 1 190 ? 15.779 10.943 3.341 1.00 69.19 190 THR A N 1
ATOM 1549 C CA . THR A 1 190 ? 16.858 11.562 2.562 1.00 69.19 190 THR A CA 1
ATOM 1550 C C . THR A 1 190 ? 18.184 11.355 3.288 1.00 69.19 190 THR A C 1
ATOM 1552 O O . THR A 1 190 ? 18.609 12.160 4.113 1.00 69.19 190 THR A O 1
ATOM 1555 N N . ASN A 1 191 ? 18.812 10.216 3.029 1.00 76.44 191 ASN A N 1
ATOM 1556 C CA . ASN A 1 191 ? 20.094 9.819 3.580 1.00 76.44 191 ASN A CA 1
ATOM 1557 C C . ASN A 1 191 ? 21.163 9.888 2.482 1.00 76.44 191 ASN A C 1
ATOM 1559 O O . ASN A 1 191 ? 20.861 10.034 1.295 1.00 76.44 191 ASN A O 1
ATOM 1563 N N . ALA A 1 192 ? 22.429 9.777 2.881 1.00 79.56 192 ALA A N 1
ATOM 1564 C CA . ALA A 1 192 ? 23.549 9.835 1.946 1.00 79.56 192 ALA A CA 1
ATOM 1565 C C . ALA A 1 192 ? 23.460 8.757 0.849 1.00 79.56 192 ALA A C 1
ATOM 1567 O O . ALA A 1 192 ? 23.833 9.019 -0.288 1.00 79.56 192 ALA A O 1
ATOM 1568 N N . THR A 1 193 ? 22.913 7.575 1.152 1.00 76.31 193 THR A N 1
ATOM 1569 C CA . THR A 1 193 ? 22.724 6.496 0.172 1.00 76.31 193 THR A CA 1
ATOM 1570 C C . THR A 1 193 ? 21.746 6.892 -0.932 1.00 76.31 193 THR A C 1
ATOM 1572 O O . THR A 1 193 ? 22.030 6.643 -2.100 1.00 76.31 193 THR A O 1
ATOM 1575 N N . LEU A 1 194 ? 20.630 7.542 -0.589 1.00 76.25 194 LEU A N 1
ATOM 1576 C CA . LEU A 1 194 ? 19.682 8.053 -1.578 1.00 76.25 194 LEU A CA 1
ATOM 1577 C C . LEU A 1 194 ? 20.305 9.180 -2.410 1.00 76.25 194 LEU A C 1
ATOM 1579 O O . LEU A 1 194 ? 20.177 9.174 -3.627 1.00 76.25 194 LEU A O 1
ATOM 1583 N N . ILE A 1 195 ? 21.024 10.112 -1.778 1.00 79.94 195 ILE A N 1
ATOM 1584 C CA . ILE A 1 195 ? 21.704 11.209 -2.489 1.00 79.94 195 ILE A CA 1
ATOM 1585 C C . ILE A 1 195 ? 22.743 10.661 -3.475 1.00 79.94 195 ILE A C 1
ATOM 1587 O O . ILE A 1 195 ? 22.850 11.161 -4.592 1.00 79.94 195 ILE A O 1
ATOM 1591 N N . ASN A 1 196 ? 23.454 9.594 -3.103 1.00 80.62 196 ASN A N 1
ATOM 1592 C CA . ASN A 1 196 ? 24.439 8.948 -3.968 1.00 80.62 196 ASN A CA 1
ATOM 1593 C C . ASN A 1 196 ? 23.834 8.388 -5.263 1.00 80.62 196 ASN A C 1
ATOM 1595 O O . ASN A 1 196 ? 24.554 8.256 -6.247 1.00 80.62 196 ASN A O 1
ATOM 1599 N N . LYS A 1 197 ? 22.523 8.104 -5.304 1.00 77.81 197 LYS A N 1
ATOM 1600 C CA . LYS A 1 197 ? 21.840 7.710 -6.545 1.00 77.81 197 LYS A CA 1
ATOM 1601 C C . LYS A 1 197 ? 21.815 8.839 -7.583 1.00 77.81 197 LYS A C 1
ATOM 1603 O O . LYS A 1 197 ? 21.771 8.548 -8.775 1.00 77.81 197 LYS A O 1
ATOM 1608 N N . PHE A 1 198 ? 21.911 10.095 -7.142 1.00 82.75 198 PHE A N 1
ATOM 1609 C CA . PHE A 1 198 ? 21.832 11.285 -7.987 1.00 82.75 198 PHE A CA 1
ATOM 1610 C C . PHE A 1 198 ? 23.189 11.871 -8.390 1.00 82.75 198 PHE A C 1
ATOM 1612 O O . PHE A 1 198 ? 23.247 12.982 -8.916 1.00 82.75 198 PHE A O 1
ATOM 1619 N N . VAL A 1 199 ? 24.295 11.160 -8.164 1.00 86.94 199 VAL A N 1
ATOM 1620 C CA . VAL A 1 199 ? 25.636 11.625 -8.543 1.00 86.94 199 VAL A CA 1
ATOM 1621 C C . VAL A 1 199 ? 26.419 10.517 -9.230 1.00 86.94 199 VAL A C 1
ATOM 1623 O O . VAL A 1 199 ? 26.448 9.380 -8.770 1.00 86.94 199 VAL A O 1
ATOM 1626 N N . ASN A 1 200 ? 27.099 10.863 -10.318 1.00 85.69 200 ASN A N 1
ATOM 1627 C CA . ASN A 1 200 ? 28.114 10.004 -10.913 1.00 85.69 200 ASN A CA 1
ATOM 1628 C C . ASN A 1 200 ? 29.474 10.371 -10.320 1.00 85.69 200 ASN A C 1
ATOM 1630 O O . ASN A 1 200 ? 29.791 11.555 -10.168 1.00 85.69 200 ASN A O 1
ATOM 1634 N N . THR A 1 201 ? 30.282 9.367 -9.981 1.00 87.44 201 THR A N 1
ATOM 1635 C CA . THR A 1 201 ? 31.646 9.568 -9.481 1.00 87.44 201 THR A CA 1
ATOM 1636 C C . THR A 1 201 ? 32.663 8.885 -10.385 1.00 87.44 201 THR A C 1
ATOM 1638 O O . THR A 1 201 ? 32.387 7.850 -10.990 1.00 87.44 201 THR A O 1
ATOM 1641 N N . ASN A 1 202 ? 33.853 9.476 -10.502 1.00 91.06 202 ASN A N 1
ATOM 1642 C CA . ASN A 1 202 ? 34.980 8.827 -11.170 1.00 91.06 202 ASN A CA 1
ATOM 1643 C C . ASN A 1 202 ? 35.701 7.842 -10.232 1.00 91.06 202 ASN A C 1
ATOM 1645 O O . ASN A 1 202 ? 35.397 7.751 -9.045 1.00 91.06 202 ASN A O 1
ATOM 1649 N N . GLU A 1 203 ? 36.727 7.156 -10.740 1.00 92.31 203 GLU A N 1
ATOM 1650 C CA . GLU A 1 203 ? 37.536 6.181 -9.985 1.00 92.31 203 GLU A CA 1
ATOM 1651 C C . GLU A 1 203 ? 38.181 6.740 -8.701 1.00 92.31 203 GLU A C 1
ATOM 1653 O O . GLU A 1 203 ? 38.580 5.981 -7.821 1.00 92.31 203 GLU A O 1
ATOM 1658 N N . LYS A 1 204 ? 38.291 8.068 -8.569 1.00 91.25 204 LYS A N 1
ATOM 1659 C CA . LYS A 1 204 ? 38.835 8.745 -7.381 1.00 91.25 204 LYS A CA 1
ATOM 1660 C C . LYS A 1 204 ? 37.750 9.161 -6.381 1.00 91.25 204 LYS A C 1
ATOM 1662 O O . LYS A 1 204 ? 38.069 9.826 -5.399 1.00 91.25 204 LYS A O 1
ATOM 1667 N N . GLY A 1 205 ? 36.485 8.823 -6.636 1.00 87.44 205 GLY A N 1
ATOM 1668 C CA . GLY A 1 205 ? 35.337 9.208 -5.812 1.00 87.44 205 GLY A CA 1
ATOM 1669 C C . GLY A 1 205 ? 34.921 10.675 -5.960 1.00 87.44 205 GLY A C 1
ATOM 1670 O O . GLY A 1 205 ? 34.132 11.168 -5.158 1.00 87.44 205 GLY A O 1
ATOM 1671 N N . MET A 1 206 ? 35.442 11.390 -6.962 1.00 90.00 206 MET A N 1
ATOM 1672 C CA . MET A 1 206 ? 35.048 12.776 -7.225 1.00 90.00 206 MET A CA 1
ATOM 1673 C C . MET A 1 206 ? 33.773 12.790 -8.064 1.00 90.00 206 MET A C 1
ATOM 1675 O O . MET A 1 206 ? 33.699 12.078 -9.067 1.00 90.00 206 MET A O 1
ATOM 1679 N N . ILE A 1 207 ? 32.804 13.620 -7.674 1.00 90.62 207 ILE A N 1
ATOM 1680 C CA . ILE A 1 207 ? 31.566 13.830 -8.435 1.00 90.62 207 ILE A CA 1
ATOM 1681 C C . ILE A 1 207 ? 31.928 14.424 -9.798 1.00 90.62 207 ILE A C 1
ATOM 1683 O O . ILE A 1 207 ? 32.602 15.453 -9.858 1.00 90.62 207 ILE A O 1
ATOM 1687 N N . THR A 1 208 ? 31.498 13.770 -10.875 1.00 90.06 208 THR A N 1
ATOM 1688 C CA . THR A 1 208 ? 31.676 14.274 -12.243 1.00 90.06 208 THR A CA 1
ATOM 1689 C C . THR A 1 208 ? 30.419 14.967 -12.735 1.00 90.06 208 THR A C 1
ATOM 1691 O O . THR A 1 208 ? 30.518 16.047 -13.303 1.00 90.06 208 THR A O 1
ATOM 1694 N N . ASP A 1 209 ? 29.250 14.387 -12.451 1.00 86.12 209 ASP A N 1
ATOM 1695 C CA . ASP A 1 209 ? 27.968 14.832 -12.991 1.00 86.12 209 ASP A CA 1
ATOM 1696 C C . ASP A 1 209 ? 26.826 14.534 -12.018 1.00 86.12 209 ASP A C 1
ATOM 1698 O O . ASP A 1 209 ? 26.909 13.622 -11.186 1.00 86.12 209 ASP A O 1
ATOM 1702 N N . LEU A 1 210 ? 25.728 15.279 -12.159 1.00 85.56 210 LEU A N 1
ATOM 1703 C CA . LEU A 1 210 ? 24.470 14.938 -11.508 1.00 85.56 210 LEU A CA 1
ATOM 1704 C C . LEU A 1 210 ? 23.747 13.879 -12.325 1.00 85.56 210 LEU A C 1
ATOM 1706 O O . LEU A 1 210 ? 23.429 14.062 -13.500 1.00 85.56 210 LEU A O 1
ATOM 1710 N N . ASN A 1 211 ? 23.451 12.781 -11.657 1.00 77.25 211 ASN A N 1
ATOM 1711 C CA . ASN A 1 211 ? 22.660 11.712 -12.196 1.00 77.25 211 ASN A CA 1
ATOM 1712 C C . ASN A 1 211 ? 21.168 11.944 -11.931 1.00 77.25 211 ASN A C 1
ATOM 1714 O O . ASN A 1 211 ? 20.589 11.367 -11.019 1.00 77.25 211 ASN A O 1
ATOM 1718 N N . TRP A 1 212 ? 20.531 12.799 -12.721 1.00 72.69 212 TRP A N 1
ATOM 1719 C CA . TRP A 1 212 ? 19.088 13.018 -12.601 1.00 72.69 212 TRP A CA 1
ATOM 1720 C C . TRP A 1 212 ? 18.265 12.079 -13.509 1.00 72.69 212 TRP A C 1
ATOM 1722 O O . TRP A 1 212 ? 17.044 12.020 -13.370 1.00 72.69 212 TRP A O 1
ATOM 1732 N N . PHE A 1 213 ? 18.936 11.334 -14.408 1.00 66.81 213 PHE A N 1
ATOM 1733 C CA . PHE A 1 213 ? 18.304 10.562 -15.488 1.00 66.81 213 PHE A CA 1
ATOM 1734 C C . PHE A 1 213 ? 18.893 9.159 -15.770 1.00 66.81 213 PHE A C 1
ATOM 1736 O O . PHE A 1 213 ? 18.276 8.368 -16.472 1.00 66.81 213 PHE A O 1
ATOM 1743 N N . SER A 1 214 ? 20.059 8.772 -15.238 1.00 54.38 214 SER A N 1
ATOM 1744 C CA . SER A 1 214 ? 20.684 7.462 -15.545 1.00 54.38 214 SER A CA 1
ATOM 1745 C C . SER A 1 214 ? 20.011 6.267 -14.870 1.00 54.38 214 SER A C 1
ATOM 1747 O O . SER A 1 214 ? 20.390 5.126 -15.131 1.00 54.38 214 SER A O 1
ATOM 1749 N N . HIS A 1 215 ? 18.971 6.510 -14.069 1.00 55.88 215 HIS A N 1
ATOM 1750 C CA . HIS A 1 215 ? 18.095 5.459 -13.568 1.00 55.88 215 HIS A CA 1
ATOM 1751 C C . HIS A 1 215 ? 17.564 4.580 -14.717 1.00 55.88 215 HIS A C 1
ATOM 1753 O O . HIS A 1 215 ? 17.456 3.380 -14.560 1.00 55.88 215 HIS A O 1
ATOM 1759 N N . PHE A 1 216 ? 17.349 5.087 -15.930 1.00 58.59 216 PHE A N 1
ATOM 1760 C CA . PHE A 1 216 ? 16.742 4.270 -16.989 1.00 58.59 216 PHE A CA 1
ATOM 1761 C C . PHE A 1 216 ? 17.628 3.163 -17.582 1.00 58.59 216 PHE A C 1
ATOM 1763 O O . PHE A 1 216 ? 17.108 2.114 -17.946 1.00 58.59 216 PHE A O 1
ATOM 1770 N N . ASN A 1 217 ? 18.956 3.318 -17.605 1.00 54.84 217 ASN A N 1
ATOM 1771 C CA . ASN A 1 217 ? 19.826 2.419 -18.380 1.00 54.84 217 ASN A CA 1
ATOM 1772 C C . ASN A 1 217 ? 20.067 1.033 -17.746 1.00 54.84 217 ASN A C 1
ATOM 1774 O O . ASN A 1 217 ? 20.801 0.232 -18.322 1.00 54.84 217 ASN A O 1
ATOM 1778 N N . ASN A 1 218 ? 19.509 0.737 -16.561 1.00 57.12 218 ASN A N 1
ATOM 1779 C CA . ASN A 1 218 ? 19.643 -0.589 -15.935 1.00 57.12 218 ASN A CA 1
ATOM 1780 C C . ASN A 1 218 ? 18.584 -0.896 -14.850 1.00 57.12 218 ASN A C 1
ATOM 1782 O O . ASN A 1 218 ? 18.838 -1.654 -13.912 1.00 57.12 218 ASN A O 1
ATOM 1786 N N . ASN A 1 219 ? 17.394 -0.296 -14.951 1.00 63.06 219 ASN A N 1
ATOM 1787 C CA . ASN A 1 219 ? 16.390 -0.333 -13.881 1.00 63.06 219 ASN A CA 1
ATOM 1788 C C . ASN A 1 219 ? 15.407 -1.502 -13.928 1.00 63.06 219 ASN A C 1
ATOM 1790 O O . ASN A 1 219 ? 14.515 -1.539 -13.080 1.00 63.06 219 ASN A O 1
ATOM 1794 N N . SER A 1 220 ? 15.563 -2.463 -14.847 1.00 75.12 220 SER A N 1
ATOM 1795 C CA . SER A 1 220 ? 14.690 -3.651 -14.883 1.00 75.12 220 SER A CA 1
ATOM 1796 C C . SER A 1 220 ? 14.599 -4.280 -13.494 1.00 75.12 220 SER A C 1
ATOM 1798 O O . SER A 1 220 ? 13.514 -4.487 -12.964 1.00 75.12 220 SER A O 1
ATOM 1800 N N . SER A 1 221 ? 15.733 -4.428 -12.800 1.00 83.56 221 SER A N 1
ATOM 1801 C CA . SER A 1 221 ? 15.727 -5.062 -11.484 1.00 83.56 221 SER A CA 1
ATOM 1802 C C . SER A 1 221 ? 14.968 -4.286 -10.401 1.00 83.56 221 SER A C 1
ATOM 1804 O O . SER A 1 221 ? 14.267 -4.916 -9.603 1.00 83.56 221 SER A O 1
ATOM 1806 N N . GLU A 1 222 ? 15.061 -2.950 -10.388 1.00 86.38 222 GLU A N 1
ATOM 1807 C CA . GLU A 1 222 ? 14.346 -2.095 -9.434 1.00 86.38 222 GLU A CA 1
ATOM 1808 C C . GLU A 1 222 ? 12.847 -2.004 -9.764 1.00 86.38 222 GLU A C 1
ATOM 1810 O O . GLU A 1 222 ? 12.015 -2.084 -8.856 1.00 86.38 222 GLU A O 1
ATOM 1815 N N . VAL A 1 223 ? 12.491 -1.898 -11.052 1.00 90.94 223 VAL A N 1
ATOM 1816 C CA . VAL A 1 223 ? 11.100 -1.953 -11.534 1.00 90.94 223 VAL A CA 1
ATOM 1817 C C . VAL A 1 223 ? 10.452 -3.262 -11.093 1.00 90.94 223 VAL A C 1
ATOM 1819 O O . VAL A 1 223 ? 9.406 -3.241 -10.446 1.00 90.94 223 VAL A O 1
ATOM 1822 N N . GLU A 1 224 ? 11.095 -4.395 -11.374 1.00 91.19 224 GLU A N 1
ATOM 1823 C CA . GLU A 1 224 ? 10.605 -5.722 -11.001 1.00 91.19 224 GLU A CA 1
ATOM 1824 C C . GLU A 1 224 ? 10.414 -5.847 -9.487 1.00 91.19 224 GLU A C 1
ATOM 1826 O O . GLU A 1 224 ? 9.396 -6.366 -9.035 1.00 91.19 224 GLU A O 1
ATOM 1831 N N . GLN A 1 225 ? 11.348 -5.334 -8.681 1.00 89.69 225 GLN A N 1
ATOM 1832 C CA . GLN A 1 225 ? 11.258 -5.390 -7.221 1.00 89.69 225 GLN A CA 1
ATOM 1833 C C . GLN A 1 225 ? 10.073 -4.584 -6.670 1.00 89.69 225 GLN A C 1
ATOM 1835 O O . GLN A 1 225 ? 9.338 -5.076 -5.802 1.00 89.69 225 GLN A O 1
ATOM 1840 N N . VAL A 1 226 ? 9.883 -3.355 -7.163 1.00 92.56 226 VAL A N 1
ATOM 1841 C CA . VAL A 1 226 ? 8.758 -2.500 -6.764 1.00 92.56 226 VAL A CA 1
ATOM 1842 C C . VAL A 1 226 ? 7.446 -3.131 -7.210 1.00 92.56 226 VAL A C 1
ATOM 1844 O O . VAL A 1 226 ? 6.523 -3.253 -6.401 1.00 92.56 226 VAL A O 1
ATOM 1847 N N . MET A 1 227 ? 7.367 -3.583 -8.463 1.00 95.38 227 MET A N 1
ATOM 1848 C CA . MET A 1 227 ? 6.159 -4.195 -9.005 1.00 95.38 227 MET A CA 1
ATOM 1849 C C . MET A 1 227 ? 5.818 -5.497 -8.291 1.00 95.38 227 MET A C 1
ATOM 1851 O O . MET A 1 227 ? 4.677 -5.657 -7.876 1.00 95.38 227 MET A O 1
ATOM 1855 N N . PHE A 1 228 ? 6.781 -6.391 -8.060 1.00 94.19 228 PHE A N 1
ATOM 1856 C CA . PHE A 1 228 ? 6.553 -7.630 -7.317 1.00 94.19 228 PHE A CA 1
ATOM 1857 C C . PHE A 1 228 ? 5.950 -7.350 -5.936 1.00 94.19 228 PHE A C 1
ATOM 1859 O O . PHE A 1 228 ? 4.894 -7.879 -5.596 1.00 94.19 228 PHE A O 1
ATOM 1866 N N . SER A 1 229 ? 6.579 -6.455 -5.168 1.00 93.50 229 SER A N 1
ATOM 1867 C CA . SER A 1 229 ? 6.117 -6.092 -3.823 1.00 93.50 229 SER A CA 1
ATOM 1868 C C . SER A 1 229 ? 4.717 -5.477 -3.852 1.00 93.50 229 SER A C 1
ATOM 1870 O O . SER A 1 229 ? 3.873 -5.789 -3.016 1.00 93.50 229 SER A O 1
ATOM 1872 N N . THR A 1 230 ? 4.455 -4.623 -4.841 1.00 96.38 230 THR A N 1
ATOM 1873 C CA . THR A 1 230 ? 3.155 -3.976 -5.046 1.00 96.38 230 THR A CA 1
ATOM 1874 C C . THR A 1 230 ? 2.065 -4.995 -5.369 1.00 96.38 230 THR A C 1
ATOM 1876 O O . THR A 1 230 ? 0.995 -4.961 -4.763 1.00 96.38 230 THR A O 1
ATOM 1879 N N . LEU A 1 231 ? 2.339 -5.916 -6.296 1.00 97.62 231 LEU A N 1
ATOM 1880 C CA . LEU A 1 231 ? 1.402 -6.957 -6.715 1.00 97.62 231 LEU A CA 1
ATOM 1881 C C . LEU A 1 231 ? 1.101 -7.922 -5.574 1.00 97.62 231 LEU A C 1
ATOM 1883 O O . LEU A 1 231 ? -0.059 -8.225 -5.328 1.00 97.62 231 LEU A O 1
ATOM 1887 N N . TYR A 1 232 ? 2.122 -8.333 -4.826 1.00 95.88 232 TYR A N 1
ATOM 1888 C CA . TYR A 1 232 ? 1.937 -9.188 -3.662 1.00 95.88 232 TYR A CA 1
ATOM 1889 C C . TYR A 1 232 ? 1.004 -8.534 -2.626 1.00 95.88 232 TYR A C 1
ATOM 1891 O O . TYR A 1 232 ? 0.063 -9.156 -2.128 1.00 95.88 232 TYR A O 1
ATOM 1899 N N . LEU A 1 233 ? 1.229 -7.251 -2.317 1.00 96.88 233 LEU A N 1
ATOM 1900 C CA . LEU A 1 233 ? 0.411 -6.514 -1.351 1.00 96.88 233 LEU A CA 1
ATOM 1901 C C . LEU A 1 233 ? -1.022 -6.303 -1.841 1.00 96.88 233 LEU A C 1
ATOM 1903 O O . LEU A 1 233 ? -1.955 -6.449 -1.053 1.00 96.88 233 LEU A O 1
ATOM 1907 N N . ILE A 1 234 ? -1.221 -5.992 -3.127 1.00 98.12 234 ILE A N 1
ATOM 1908 C CA . ILE A 1 234 ? -2.572 -5.786 -3.659 1.00 98.12 234 ILE A CA 1
ATOM 1909 C C . ILE A 1 234 ? -3.339 -7.104 -3.821 1.00 98.12 234 ILE A C 1
ATOM 1911 O O . ILE A 1 234 ? -4.550 -7.109 -3.609 1.00 98.12 234 ILE A O 1
ATOM 1915 N N . ILE A 1 235 ? -2.658 -8.217 -4.119 1.00 98.19 235 ILE A N 1
ATOM 1916 C CA . ILE A 1 235 ? -3.230 -9.570 -4.050 1.00 98.19 235 ILE A CA 1
ATOM 1917 C C . ILE A 1 235 ? -3.697 -9.837 -2.623 1.00 98.19 235 ILE A C 1
ATOM 1919 O O . ILE A 1 235 ? -4.885 -10.051 -2.419 1.00 98.19 235 ILE A O 1
ATOM 1923 N N . THR A 1 236 ? -2.813 -9.670 -1.634 1.00 97.69 236 THR A N 1
ATOM 1924 C CA . THR A 1 236 ? -3.139 -9.871 -0.211 1.00 97.69 236 THR A CA 1
ATOM 1925 C C . THR A 1 236 ? -4.343 -9.025 0.226 1.00 97.69 236 THR A C 1
ATOM 1927 O O . THR A 1 236 ? -5.241 -9.495 0.926 1.00 97.69 236 THR A O 1
ATOM 1930 N N . ALA A 1 237 ? -4.378 -7.753 -0.178 1.00 98.31 237 ALA A N 1
ATOM 1931 C CA . ALA A 1 237 ? -5.491 -6.858 0.116 1.00 98.31 237 ALA A CA 1
ATOM 1932 C C . ALA A 1 237 ? -6.795 -7.310 -0.557 1.00 98.31 237 ALA A C 1
ATOM 1934 O O . ALA A 1 237 ? -7.867 -7.211 0.035 1.00 98.31 237 ALA A O 1
ATOM 1935 N N . THR A 1 238 ? -6.708 -7.806 -1.791 1.00 98.44 238 THR A N 1
ATOM 1936 C CA . THR A 1 238 ? -7.866 -8.273 -2.556 1.00 98.44 238 THR A CA 1
ATOM 1937 C C . THR A 1 238 ? -8.411 -9.587 -2.001 1.00 98.44 238 THR A C 1
ATOM 1939 O O . THR A 1 238 ? -9.621 -9.693 -1.839 1.00 98.44 238 THR A O 1
ATOM 1942 N N . GLU A 1 239 ? -7.545 -10.532 -1.628 1.00 98.12 239 GLU A N 1
ATOM 1943 C CA . GLU A 1 239 ? -7.902 -11.756 -0.891 1.00 98.12 239 GLU A CA 1
ATOM 1944 C C . GLU A 1 239 ? -8.660 -11.417 0.386 1.00 98.12 239 GLU A C 1
ATOM 1946 O O . GLU A 1 239 ? -9.762 -11.907 0.594 1.00 98.12 239 GLU A O 1
ATOM 1951 N N . THR A 1 240 ? -8.123 -10.486 1.179 1.00 98.25 240 THR A N 1
ATOM 1952 C CA . THR A 1 240 ? -8.743 -10.058 2.440 1.00 98.25 240 THR A CA 1
ATOM 1953 C C . THR A 1 240 ? -10.176 -9.549 2.227 1.00 98.25 240 THR A C 1
ATOM 1955 O O . THR A 1 240 ? -11.066 -9.842 3.019 1.00 98.25 240 THR A O 1
ATOM 1958 N N . ILE A 1 241 ? -10.422 -8.792 1.152 1.00 98.31 241 ILE A N 1
ATOM 1959 C CA . ILE A 1 241 ? -11.762 -8.286 0.821 1.00 98.31 241 ILE A CA 1
ATOM 1960 C C . ILE A 1 241 ? -12.672 -9.385 0.281 1.00 98.31 241 ILE A C 1
ATOM 1962 O O . ILE A 1 241 ? -13.850 -9.420 0.620 1.00 98.31 241 ILE A O 1
ATOM 1966 N N . ILE A 1 242 ? -12.146 -10.277 -0.552 1.00 97.88 242 ILE A N 1
ATOM 1967 C CA . ILE A 1 242 ? -12.902 -11.419 -1.064 1.00 97.88 242 ILE A CA 1
ATOM 1968 C C . ILE A 1 242 ? -13.364 -12.310 0.089 1.00 97.88 242 ILE A C 1
ATOM 1970 O O . ILE A 1 242 ? -14.524 -12.706 0.103 1.00 97.88 242 ILE A O 1
ATOM 1974 N N . GLU A 1 243 ? -12.490 -12.577 1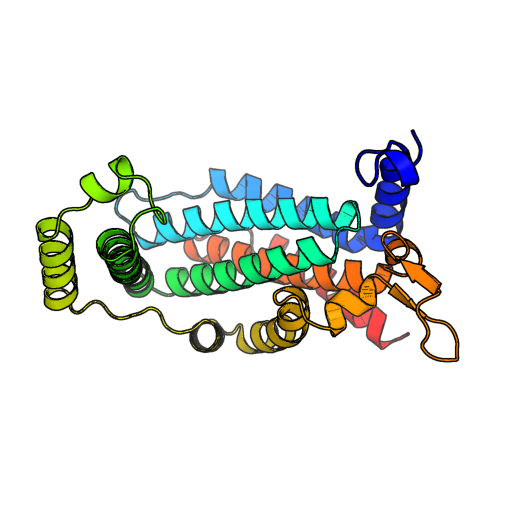.058 1.00 97.50 243 GLU A N 1
ATOM 1975 C CA . GLU A 1 243 ? -12.803 -13.360 2.253 1.00 97.50 243 GLU A CA 1
ATOM 1976 C C . GLU A 1 243 ? -13.838 -12.657 3.135 1.00 97.50 243 GLU A C 1
ATOM 1978 O O . GLU A 1 243 ? -14.854 -13.259 3.468 1.00 97.50 243 GLU A O 1
ATOM 1983 N N . LEU A 1 244 ? -13.619 -11.379 3.470 1.00 97.88 244 LEU A N 1
ATOM 1984 C CA . LEU A 1 244 ? -14.513 -10.628 4.359 1.00 97.88 244 LEU A CA 1
ATOM 1985 C C . LEU A 1 244 ? -15.940 -10.505 3.803 1.00 97.88 244 LEU A C 1
ATOM 1987 O O . LEU A 1 244 ? -16.896 -10.536 4.569 1.00 97.88 244 LEU A O 1
ATOM 1991 N N . PHE A 1 245 ? -16.080 -10.353 2.485 1.00 97.75 245 PHE A N 1
ATOM 1992 C CA . PHE A 1 245 ? -17.375 -10.197 1.815 1.00 97.75 245 PHE A CA 1
ATOM 1993 C C . PHE A 1 245 ? -17.877 -11.489 1.149 1.00 97.75 245 PHE A C 1
ATOM 1995 O O . PHE A 1 245 ? -18.829 -11.430 0.370 1.00 97.75 245 PHE A O 1
ATOM 2002 N N . GLU A 1 246 ? -17.237 -12.631 1.421 1.00 97.31 246 GLU A N 1
ATOM 2003 C CA . GLU A 1 246 ? -17.617 -13.961 0.917 1.00 97.31 246 GLU A CA 1
ATOM 2004 C C . GLU A 1 246 ? -17.820 -14.013 -0.613 1.00 97.31 246 GLU A C 1
ATOM 2006 O O . GLU A 1 246 ? -18.792 -14.566 -1.130 1.00 97.31 246 GLU A O 1
ATOM 2011 N N . LEU A 1 247 ? -16.906 -13.402 -1.372 1.00 96.88 247 LEU A N 1
ATOM 2012 C CA . LEU A 1 247 ? -17.022 -13.290 -2.827 1.00 96.88 247 LEU A CA 1
ATOM 2013 C C . LEU A 1 247 ? -16.412 -14.500 -3.561 1.00 96.88 247 LEU A C 1
ATOM 2015 O O . LEU A 1 247 ? -15.370 -15.035 -3.192 1.00 96.88 247 LEU A O 1
ATOM 2019 N N . GLU A 1 248 ? -17.000 -14.891 -4.692 1.00 95.38 248 GLU A N 1
ATOM 2020 C CA . GLU A 1 248 ? -16.550 -16.046 -5.489 1.00 95.38 248 GLU A CA 1
ATOM 2021 C C . GLU A 1 248 ? -15.424 -15.681 -6.480 1.00 95.38 248 GLU A C 1
ATOM 2023 O O . GLU A 1 248 ? -15.602 -15.697 -7.698 1.00 95.38 248 GLU A O 1
ATOM 2028 N N . TYR A 1 249 ? -14.250 -15.312 -5.959 1.00 95.31 249 TYR A N 1
ATOM 2029 C CA . TYR A 1 249 ? -13.081 -14.911 -6.767 1.00 95.31 249 TYR A CA 1
ATOM 2030 C C . TYR A 1 249 ? -11.770 -15.620 -6.404 1.00 95.31 249 TYR A C 1
ATOM 2032 O O . TYR A 1 249 ? -10.722 -15.285 -6.964 1.00 95.31 249 TYR A O 1
ATOM 2040 N N . GLY A 1 250 ? -11.823 -16.606 -5.504 1.00 91.50 250 GLY A N 1
ATOM 2041 C CA . GLY A 1 250 ? -10.640 -17.315 -5.006 1.00 91.50 250 GLY A CA 1
ATOM 2042 C C . GLY A 1 250 ? -9.777 -17.922 -6.115 1.00 91.50 250 GLY A C 1
ATOM 2043 O O . GLY A 1 250 ? -8.571 -17.702 -6.128 1.00 91.50 250 GLY A O 1
ATOM 2044 N N . GLU A 1 251 ? -10.382 -18.591 -7.104 1.00 94.69 251 GLU A N 1
ATOM 2045 C CA . GLU A 1 251 ? -9.638 -19.230 -8.205 1.00 94.69 251 GLU A CA 1
ATOM 2046 C C . GLU A 1 251 ? -8.863 -18.224 -9.070 1.00 94.69 251 GLU A C 1
ATOM 2048 O O . GLU A 1 251 ? -7.713 -18.462 -9.442 1.00 94.69 251 GLU A O 1
ATOM 2053 N N . LEU A 1 252 ? -9.473 -17.075 -9.386 1.00 95.19 252 LEU A N 1
ATOM 2054 C CA . LEU A 1 252 ? -8.822 -16.040 -10.192 1.00 95.19 252 LEU A CA 1
ATOM 2055 C C . LEU A 1 252 ? -7.628 -15.438 -9.452 1.00 95.19 252 LEU A C 1
ATOM 2057 O O . LEU A 1 252 ? -6.588 -15.190 -10.060 1.00 95.19 252 LEU A O 1
ATOM 2061 N N . ILE A 1 253 ? -7.789 -15.185 -8.155 1.00 96.56 253 ILE A N 1
ATOM 2062 C CA . ILE A 1 253 ? -6.709 -14.661 -7.331 1.00 96.56 253 ILE A CA 1
ATOM 2063 C C . ILE A 1 253 ? -5.586 -15.679 -7.192 1.00 96.56 253 ILE A C 1
ATOM 2065 O O . ILE A 1 253 ? -4.442 -15.325 -7.453 1.00 96.56 253 ILE A O 1
ATOM 2069 N N . GLN A 1 254 ? -5.908 -16.939 -6.902 1.00 95.94 254 GLN A N 1
ATOM 2070 C CA . GLN A 1 254 ? -4.917 -18.005 -6.838 1.00 95.94 254 GLN A CA 1
ATOM 2071 C C . GLN A 1 254 ? -4.116 -18.101 -8.145 1.00 95.94 254 GLN A C 1
ATOM 2073 O O . GLN A 1 254 ? -2.889 -18.141 -8.110 1.00 95.94 254 GLN A O 1
ATOM 2078 N N . SER A 1 255 ? -4.786 -18.042 -9.300 1.00 97.44 255 SER A N 1
ATOM 2079 C CA . SER A 1 255 ? -4.113 -18.036 -10.603 1.00 97.44 255 SER A CA 1
ATOM 2080 C C . SER A 1 255 ? -3.160 -16.844 -10.781 1.00 97.44 255 SER A C 1
ATOM 2082 O O . SER A 1 255 ? -2.086 -17.009 -11.358 1.00 97.44 255 SER A O 1
ATOM 2084 N N . LEU A 1 256 ? -3.529 -15.650 -10.306 1.00 97.44 256 LEU A N 1
ATOM 2085 C CA . LEU A 1 256 ? -2.670 -14.460 -10.364 1.00 97.44 256 LEU A CA 1
ATOM 2086 C C . LEU A 1 256 ? -1.475 -14.568 -9.406 1.00 97.44 256 LEU A C 1
ATOM 2088 O O . LEU A 1 256 ? -0.380 -14.132 -9.760 1.00 97.44 256 LEU A O 1
ATOM 2092 N N . THR A 1 257 ? -1.675 -15.155 -8.225 1.00 96.75 257 THR A N 1
ATOM 2093 C CA . THR A 1 257 ? -0.616 -15.432 -7.246 1.00 96.75 257 THR A CA 1
ATOM 2094 C C . THR A 1 257 ? 0.399 -16.422 -7.811 1.00 96.75 257 THR A C 1
ATOM 2096 O O . THR A 1 257 ? 1.593 -16.137 -7.815 1.00 96.75 257 THR A O 1
ATOM 2099 N N . GLU A 1 258 ? -0.065 -17.531 -8.390 1.00 97.00 258 GLU A N 1
ATOM 2100 C CA . GLU A 1 258 ? 0.799 -18.532 -9.026 1.00 97.00 258 GLU A CA 1
ATOM 2101 C C . GLU A 1 258 ? 1.603 -17.941 -10.197 1.00 97.00 258 GLU A C 1
ATOM 2103 O O . GLU A 1 258 ? 2.791 -18.231 -10.347 1.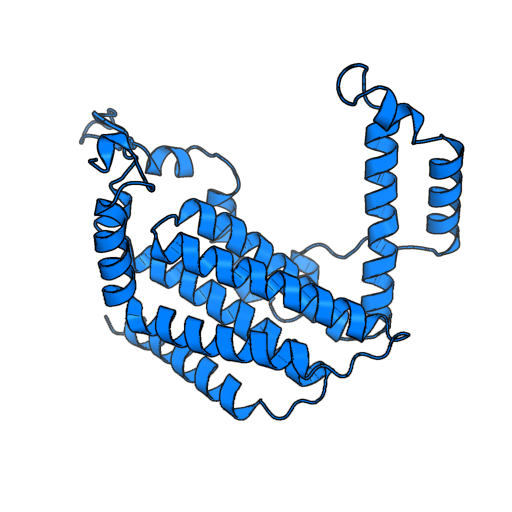00 97.00 258 GLU A O 1
ATOM 2108 N N . GLU A 1 259 ? 0.987 -17.082 -11.019 1.00 96.94 259 GLU A N 1
ATOM 2109 C CA . GLU A 1 259 ? 1.685 -16.378 -12.103 1.00 96.94 259 GLU A CA 1
ATOM 2110 C C . GLU A 1 259 ? 2.769 -15.434 -11.565 1.00 96.94 259 GLU A C 1
ATOM 2112 O O . GLU A 1 259 ? 3.862 -15.378 -12.129 1.00 96.94 259 GLU A O 1
ATOM 2117 N N . LEU A 1 260 ? 2.495 -14.719 -10.467 1.00 95.75 260 LEU A N 1
ATOM 2118 C CA . LEU A 1 260 ? 3.462 -13.833 -9.821 1.00 95.75 260 LEU A CA 1
ATOM 2119 C C . LEU A 1 260 ? 4.646 -14.613 -9.228 1.00 95.75 260 LEU A C 1
ATOM 2121 O O . LEU A 1 260 ? 5.796 -14.209 -9.417 1.00 95.75 260 LEU A O 1
ATOM 2125 N N . ASP A 1 261 ? 4.385 -15.735 -8.559 1.00 93.38 261 ASP A N 1
ATOM 2126 C CA . ASP A 1 261 ? 5.414 -16.581 -7.943 1.00 93.38 261 ASP A CA 1
ATOM 2127 C C . ASP A 1 261 ? 6.358 -17.191 -8.989 1.00 93.38 261 ASP A C 1
ATOM 2129 O O . ASP A 1 261 ? 7.578 -17.227 -8.794 1.00 93.38 261 ASP A O 1
ATOM 2133 N N . GLN A 1 262 ? 5.829 -17.582 -10.153 1.00 94.44 262 GLN A N 1
ATOM 2134 C CA . GLN A 1 262 ? 6.640 -18.076 -11.272 1.00 94.44 262 GLN A CA 1
ATOM 2135 C C . GLN A 1 262 ? 7.665 -17.043 -11.765 1.00 94.44 262 GLN A C 1
ATOM 2137 O O . GLN A 1 262 ? 8.742 -17.426 -12.231 1.00 94.44 262 GLN A O 1
ATOM 2142 N N . LEU A 1 263 ? 7.381 -15.739 -11.644 1.00 90.81 263 LEU A N 1
ATOM 2143 C CA . LEU A 1 263 ? 8.342 -14.690 -12.009 1.00 90.81 263 LEU A CA 1
ATOM 2144 C C . LEU A 1 263 ? 9.551 -14.655 -11.067 1.00 90.81 263 LEU A C 1
ATOM 2146 O O . LEU A 1 263 ? 10.642 -14.288 -11.497 1.00 90.81 263 LEU A O 1
ATOM 2150 N N . VAL A 1 264 ? 9.382 -15.066 -9.807 1.00 81.06 264 VAL A N 1
ATOM 2151 C CA . VAL A 1 264 ? 10.477 -15.145 -8.827 1.00 81.06 264 VAL A CA 1
ATOM 2152 C C . VAL A 1 264 ? 11.330 -16.385 -9.059 1.00 81.06 264 VAL A C 1
ATOM 2154 O O . VAL A 1 264 ? 12.556 -16.289 -9.044 1.00 81.06 264 VAL A O 1
ATOM 2157 N N . SER A 1 265 ? 10.705 -17.540 -9.307 1.00 70.25 265 SER A N 1
ATOM 2158 C CA . SER A 1 265 ? 11.429 -18.801 -9.519 1.00 70.25 265 SER A CA 1
ATOM 2159 C C . SER A 1 265 ? 12.361 -18.739 -10.730 1.00 70.25 265 SER A C 1
ATOM 2161 O O . SER A 1 265 ? 13.514 -19.142 -10.628 1.00 70.25 265 SER A O 1
ATOM 2163 N N . LEU A 1 266 ? 11.915 -18.126 -11.833 1.00 63.28 266 LEU A N 1
ATOM 2164 C CA . LEU A 1 266 ? 12.733 -17.924 -13.039 1.00 63.28 266 LEU A CA 1
ATOM 2165 C C . LEU A 1 266 ? 14.008 -17.095 -12.798 1.00 63.28 266 LEU A C 1
ATOM 2167 O O . LEU A 1 266 ? 14.911 -17.114 -13.630 1.00 63.28 266 LEU A O 1
ATOM 2171 N N . ARG A 1 267 ? 14.079 -16.364 -11.681 1.00 58.69 267 ARG A N 1
ATOM 2172 C CA . ARG A 1 267 ? 15.199 -15.496 -11.307 1.00 58.69 267 ARG A CA 1
ATOM 2173 C C . ARG A 1 267 ? 16.258 -16.198 -10.461 1.00 58.69 267 ARG A C 1
ATOM 2175 O O . ARG A 1 267 ? 17.376 -15.711 -10.391 1.00 58.69 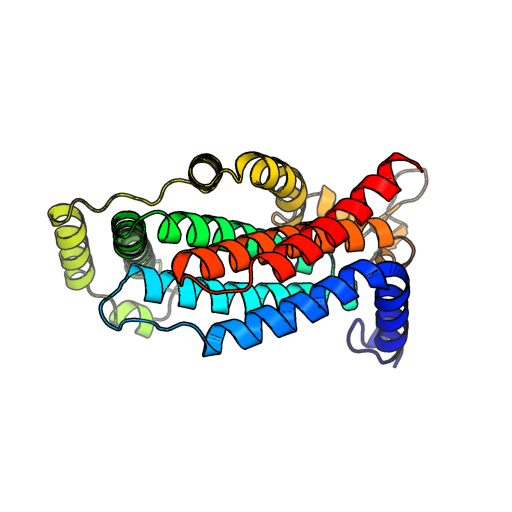267 ARG A O 1
ATOM 2182 N N . MET A 1 268 ? 15.909 -17.299 -9.790 1.00 53.09 268 MET A N 1
ATOM 2183 C CA . MET A 1 268 ? 16.867 -18.082 -8.995 1.00 53.09 268 MET A CA 1
ATOM 2184 C C . MET A 1 268 ? 17.693 -19.050 -9.855 1.00 53.09 268 MET A C 1
ATOM 2186 O O . MET A 1 268 ? 18.720 -19.541 -9.391 1.00 53.09 268 MET A O 1
ATOM 2190 N N . ASP A 1 269 ? 17.256 -19.290 -11.094 1.00 42.69 269 ASP A N 1
ATOM 2191 C CA . ASP A 1 269 ? 17.886 -20.203 -12.054 1.00 42.69 269 ASP A CA 1
ATOM 2192 C C . ASP A 1 269 ? 18.813 -19.495 -13.074 1.00 42.69 269 ASP A C 1
ATOM 2194 O O . ASP A 1 269 ? 19.366 -20.159 -13.955 1.00 42.69 269 ASP A O 1
ATOM 2198 N N . GLN A 1 270 ? 18.981 -18.167 -12.977 1.00 43.00 270 GLN A N 1
ATOM 2199 C CA . GLN A 1 270 ? 19.869 -17.336 -13.814 1.00 43.00 270 GLN A CA 1
ATOM 2200 C C . GLN A 1 270 ? 21.057 -16.807 -13.008 1.00 43.00 270 GLN A C 1
ATOM 2202 O O . GLN A 1 270 ? 22.173 -16.783 -13.577 1.00 43.00 270 GLN A O 1
#

Sequence (270 aa):
MSINEEGYLSEEMNEIEKEILHDNYKYFNIARRLNILGHSLKFKLNIHQQDAQEITAATLYVSLLESFNSIYILTSKGLIVDANILLRSLLEKTLRLKYVSMTYENAIHYHMASEKERLKLLNSIHNAKEGVFSNEVRSTITKEEIDNLKERIDLEGVKELPSNEVLARMTGLEMIYQNAYRILNSYVHTNATLINKFVNTNEKGMITDLNWFSHFNNNSSEVEQVMFSTLYLIITATETIIELFELEYGELIQSLTEELDQLVSLRMDQ

InterPro domains:
  IPR043733 Family of unknown function DUF5677 [PF18928] (57-205)

Foldseek 3Di:
DDCVVCPLNDPVLVVLLVVLCVLQVLLVVLLVVLLVVLVVVLVVFPDDPPQLLSVLLSVLSVVLSVLSVVLSVCLSSLVLLVSLLSLVVSLLSLLLSLQSLVDSVSSVLVVLLVLVVVLVVLVCLCPDDPPPDDPVVNVVRDPVVSVVSVVVSVVVVRDHDDDSCVSCVVSVNNVLCVVSCVVSVPSNDPDPVNCVCQFDADPVRDTDDGNPDPSSPPVSVSSLVSSLSSSVSSLSSVVSSCVSRVHPCVVVSVVSVVSSVVVVVVVVVD

Radius of gyration: 22.15 Å; chains: 1; bounding box: 63×53×56 Å

Secondary structure (DSSP, 8-state):
--HHHHGGGSTHHHHHHHHHHHHTHHHHHHHHHHHHHHHHHTTT----TT-HHHHHHHHHHHHHHHHHHHHHHHHHTT-HHHHHHHHHHHHHHHHHHHHHHH-HHHHHHHHHHHHHHHHHHHHHHHTPPBTTB-HHHHHT--HHHHHHHHHHHHHTTPPPPPPHHHHHHHTT-HHHHHHHHHHHHHHHS--HHHHHTTEEE-TTS-EEEE-SSGGGGGTHHHHHHHHHHHHHHHHHHHHHHHHHTT-S-HHHHHHHHHHHHHHHHHHH--

Organism: NCBI:txid2259171

pLDDT: mean 90.26, std 10.13, range [42.69, 98.56]